Protein AF-A0A969E224-F1 (afdb_monomer)

Radius of gyration: 47.28 Å; Cα contacts (8 Å, |Δi|>4): 127; chains: 1; bounding box: 102×29×132 Å

Solvent-accessible surface area (backbone atoms only — not comparable to full-atom values): 10221 Å² total; per-residue (Å²): 114,67,69,51,48,54,51,23,43,50,24,44,74,71,65,38,53,72,66,18,46,57,39,50,56,55,51,55,66,57,50,82,79,53,89,56,58,66,65,52,22,55,47,25,44,47,49,16,53,46,25,46,77,69,68,40,42,71,63,13,43,52,29,23,48,56,18,30,55,46,26,56,75,72,64,39,63,72,56,30,42,51,28,33,52,52,39,19,53,42,26,47,75,73,68,37,52,71,60,15,48,51,33,51,54,53,36,54,50,53,52,50,55,50,51,56,50,52,52,49,53,51,49,53,53,50,51,54,51,49,54,52,50,53,51,51,50,50,52,49,52,52,50,51,50,51,51,50,51,53,51,52,50,52,53,50,51,52,53,51,52,52,50,54,53,50,53,51,51,54,50,52,52,51,53,51,53,49,54,54,53,50,51,53,53,52,53,56,50,53,54,53,48,56,66,69,77,107

pLDDT: mean 88.34, std 8.56, range [46.81, 98.0]

Mean predicted aligned error: 12.85 Å

Secondary structure (DSSP, 8-state):
-HHHHHHHHHHHHTT-HHHHHHHHHHHHHHHTT---HHHHHHHHHHHHHHHHHTT-HHHHHHHHHHHHHHHHHTT-HHHHHHHHHHHHHHHHHTT-HHHHHHHHHHHHHHHHHHHHHHHHHHHHHHHHHHHHHHHHHHHHHHHHHHHHHHHHHHHHHHHHHHHHHHHHHHHHHHHHHHHHHHHHHHHHHHHHHHHHH-

Nearest PDB structures (foldseek):
  4yvo-assembly1_A  TM=8.225E-01  e=1.923E-03  Arabidopsis thaliana
  4wnd-assembly1_A  TM=8.635E-01  e=2.476E-02  Homo sapiens
  6hc2-assembly4_S  TM=8.397E-01  e=2.221E-02  Homo sapiens
  6hc2-assembly1_C  TM=8.400E-01  e=2.345E-02  Homo sapiens
  3sf4-assembly3_C  TM=8.245E-01  e=3.826E-02  Homo sapiens

Sequence (198 aa):
MQLKQELAQVYVAQNKLPEAKILIDSLYRQQVGFSNTIIVASSCLVFGKYLMKKNSVSEAIHHYSMALDTFTRIKSIPDIICAQSLLSEAYVHIKRFDVAYQFLKDNDKLKSDLAEKNEMDLTYAMESRYQLREKNQTISTLNLDNQAKTASLKSSRRNIILLVIGLGLVSLLSIFAFNLAQTKRVQAQELREKKRAN

Foldseek 3Di:
DVVLLVVLLVCLVVVVLVSSVVSLVVLVVVVVPDPPLQSQLSSLQSVLSSCVSVVVLVSSLVSLVSSLVSCVVVVVLVSNLVSLQSNLVSCVSVVVNVSSVVSVVVSVVSVVVVVVVVVVVVVVVVVVVVVVVVVVVVVVVVVVVVVVVVVVVVVVVVVVVVVVVVVVVVVVVVVVVVVVVVVVVVVVVVVVVVVVVD

Structure (mmCIF, N/CA/C/O backbone):
data_AF-A0A969E224-F1
#
_entry.id   AF-A0A969E224-F1
#
loop_
_atom_site.group_PDB
_atom_site.id
_atom_site.type_symbol
_atom_site.label_atom_id
_atom_site.label_alt_id
_atom_site.label_comp_id
_atom_site.label_asym_id
_atom_site.label_entity_id
_atom_site.label_seq_id
_atom_site.pdbx_PDB_ins_code
_atom_site.Cartn_x
_atom_site.Cartn_y
_atom_site.Cartn_z
_atom_site.occupancy
_atom_site.B_iso_or_equiv
_atom_site.auth_seq_id
_atom_site.auth_comp_id
_atom_site.auth_asym_id
_atom_site.auth_atom_id
_atom_site.pdbx_PDB_model_num
ATOM 1 N N . MET A 1 1 ? 8.188 6.911 18.449 1.00 68.81 1 MET A N 1
ATOM 2 C CA . MET A 1 1 ? 6.725 6.945 18.684 1.00 68.81 1 MET A CA 1
ATOM 3 C C . MET A 1 1 ? 6.080 5.638 18.228 1.00 68.81 1 MET A C 1
ATOM 5 O O . MET A 1 1 ? 5.437 4.998 19.044 1.00 68.81 1 MET A O 1
ATOM 9 N N . GLN A 1 2 ? 6.373 5.177 17.008 1.00 74.94 2 GLN A N 1
ATOM 10 C CA . GLN A 1 2 ? 5.892 3.905 16.445 1.00 74.94 2 GLN A CA 1
ATOM 11 C C . GLN A 1 2 ? 6.205 2.657 17.298 1.00 74.94 2 GLN A C 1
ATOM 13 O O . GLN A 1 2 ? 5.288 1.935 17.664 1.00 74.94 2 GLN A O 1
ATOM 18 N N . LEU A 1 3 ? 7.451 2.477 17.761 1.00 82.62 3 LEU A N 1
ATOM 19 C CA . LEU A 1 3 ? 7.818 1.349 18.641 1.00 82.62 3 LEU A CA 1
ATOM 20 C C . LEU A 1 3 ? 6.964 1.266 19.923 1.00 82.62 3 LEU A C 1
ATOM 22 O O . LEU A 1 3 ? 6.613 0.184 20.381 1.00 82.62 3 LEU A O 1
ATOM 26 N N . LYS A 1 4 ? 6.599 2.418 20.506 1.00 84.25 4 LYS A N 1
ATOM 27 C CA . LYS A 1 4 ? 5.741 2.461 21.700 1.00 84.25 4 LYS A CA 1
ATOM 28 C C . LYS A 1 4 ? 4.306 2.035 21.381 1.00 84.25 4 LYS A C 1
ATOM 30 O O . LYS A 1 4 ? 3.673 1.427 22.235 1.00 84.25 4 LYS A O 1
ATOM 35 N N . GLN A 1 5 ? 3.803 2.344 20.184 1.00 85.75 5 GLN A N 1
ATOM 36 C CA . GLN A 1 5 ? 2.476 1.910 19.732 1.00 85.75 5 GLN A CA 1
ATOM 37 C C . GLN A 1 5 ? 2.437 0.403 19.522 1.00 85.75 5 GLN A C 1
ATOM 39 O O . GLN A 1 5 ? 1.533 -0.252 20.028 1.00 85.75 5 GLN A O 1
ATOM 44 N N . GLU A 1 6 ? 3.440 -0.139 18.833 1.00 87.06 6 GLU A N 1
ATOM 45 C CA . GLU A 1 6 ? 3.557 -1.579 18.601 1.00 87.06 6 GLU A CA 1
ATOM 46 C C . GLU A 1 6 ? 3.652 -2.332 19.929 1.00 87.06 6 GLU A C 1
ATOM 48 O O . GLU A 1 6 ? 2.894 -3.271 20.167 1.00 87.06 6 GLU A O 1
ATOM 53 N N . LEU A 1 7 ? 4.493 -1.859 20.853 1.00 90.94 7 LEU A N 1
ATOM 54 C CA . LEU A 1 7 ? 4.618 -2.467 22.175 1.00 90.94 7 LEU A CA 1
ATOM 55 C C . LEU A 1 7 ? 3.321 -2.356 22.995 1.00 90.94 7 LEU A C 1
ATOM 57 O O . LEU A 1 7 ? 2.905 -3.330 23.621 1.00 90.94 7 LEU A O 1
ATOM 61 N N . ALA A 1 8 ? 2.645 -1.204 22.959 1.00 90.31 8 ALA A N 1
ATOM 62 C CA . ALA A 1 8 ? 1.347 -1.034 23.610 1.00 90.31 8 ALA A CA 1
ATOM 63 C C . ALA A 1 8 ? 0.296 -1.986 23.023 1.00 90.31 8 ALA A C 1
ATOM 65 O O . ALA A 1 8 ? -0.443 -2.620 23.773 1.00 90.31 8 ALA A O 1
ATOM 66 N N . GLN A 1 9 ? 0.260 -2.144 21.699 1.00 89.31 9 GLN A N 1
ATOM 67 C CA . GLN A 1 9 ? -0.640 -3.073 21.023 1.00 89.31 9 GLN A CA 1
ATOM 68 C C . GLN A 1 9 ? -0.368 -4.524 21.432 1.00 89.31 9 GLN A C 1
ATOM 70 O O . GLN A 1 9 ? -1.317 -5.266 21.695 1.00 89.31 9 GLN A O 1
ATOM 75 N N . VAL A 1 10 ? 0.903 -4.917 21.549 1.00 92.56 10 VAL A N 1
ATOM 76 C CA . VAL A 1 10 ? 1.296 -6.240 22.052 1.00 92.56 10 VAL A CA 1
ATOM 77 C C . VAL A 1 10 ? 0.830 -6.435 23.496 1.00 92.56 10 VAL A C 1
ATOM 79 O O . VAL A 1 10 ? 0.244 -7.471 23.807 1.00 92.56 10 VAL A O 1
ATOM 82 N N . TYR A 1 11 ? 1.009 -5.447 24.375 1.00 92.44 11 TYR A N 1
ATOM 83 C CA . TYR A 1 11 ? 0.536 -5.543 25.760 1.00 92.44 11 TYR A CA 1
ATOM 84 C C . TYR A 1 11 ? -0.989 -5.611 25.874 1.00 92.44 11 TYR A C 1
ATOM 86 O O . TYR A 1 11 ? -1.495 -6.418 26.654 1.00 92.44 11 TYR A O 1
ATOM 94 N N . VAL A 1 12 ? -1.732 -4.859 25.056 1.00 91.56 12 VAL A N 1
ATOM 95 C CA . VAL A 1 12 ? -3.199 -4.981 24.976 1.00 91.56 12 VAL A CA 1
ATOM 96 C C . VAL A 1 12 ? -3.606 -6.382 24.515 1.00 91.56 12 VAL A C 1
ATOM 98 O O . VAL A 1 12 ? -4.500 -6.985 25.109 1.00 91.56 12 VAL A O 1
ATOM 101 N N . ALA A 1 13 ? -2.935 -6.930 23.498 1.00 89.69 13 ALA A N 1
ATOM 102 C CA . ALA A 1 13 ? -3.205 -8.280 23.006 1.00 89.69 13 ALA A CA 1
ATOM 103 C C . ALA A 1 13 ? -2.903 -9.359 24.063 1.00 89.69 13 ALA A C 1
ATOM 105 O O . ALA A 1 13 ? -3.651 -10.326 24.180 1.00 89.69 13 ALA A O 1
ATOM 106 N N . GLN A 1 14 ? -1.860 -9.162 24.875 1.00 93.50 14 GLN A N 1
ATOM 107 C CA . GLN A 1 14 ? -1.478 -10.040 25.990 1.00 93.50 14 GLN A CA 1
ATOM 108 C C . GLN A 1 14 ? -2.294 -9.812 27.274 1.00 93.50 14 GLN A C 1
ATOM 110 O O . GLN A 1 14 ? -2.002 -10.432 28.294 1.00 93.50 14 GLN A O 1
ATOM 115 N N . ASN A 1 15 ? -3.284 -8.914 27.258 1.00 89.88 15 ASN A N 1
ATOM 116 C CA . ASN A 1 15 ? -4.060 -8.512 28.435 1.00 89.88 15 ASN A CA 1
ATOM 117 C C . ASN A 1 15 ? -3.217 -7.914 29.589 1.00 89.88 15 ASN A C 1
ATOM 119 O O . ASN A 1 15 ? -3.670 -7.833 30.731 1.00 89.88 15 ASN A O 1
ATOM 123 N N . LYS A 1 16 ? -2.004 -7.435 29.288 1.00 93.00 16 LYS A N 1
ATOM 124 C CA . LYS A 1 16 ? -1.120 -6.689 30.198 1.00 93.00 16 LYS A CA 1
ATOM 125 C C . LYS A 1 16 ? -1.545 -5.221 30.246 1.00 93.00 16 LYS A C 1
ATOM 127 O O . LYS A 1 16 ? -0.888 -4.322 29.721 1.00 93.00 16 LYS A O 1
ATOM 132 N N . LEU A 1 17 ? -2.749 -4.996 30.775 1.00 89.75 17 LEU A N 1
ATOM 133 C CA . LEU A 1 17 ? -3.420 -3.695 30.731 1.00 89.75 17 LEU A CA 1
ATOM 134 C C . LEU A 1 17 ? -2.687 -2.583 31.510 1.00 89.75 17 LEU A C 1
ATOM 136 O O . LEU A 1 17 ? -2.685 -1.456 31.011 1.00 89.75 17 LEU A O 1
ATOM 140 N N . PRO A 1 18 ? -2.064 -2.828 32.681 1.00 91.38 18 PRO A N 1
ATOM 141 C CA . PRO A 1 18 ? -1.281 -1.802 33.377 1.00 91.38 18 PRO A CA 1
ATOM 142 C C . PRO A 1 18 ? -0.086 -1.299 32.554 1.00 91.38 18 PRO A C 1
ATOM 144 O O . PRO A 1 18 ? 0.113 -0.092 32.418 1.00 91.38 18 PRO A O 1
ATOM 147 N N . GLU A 1 19 ? 0.670 -2.209 31.944 1.00 91.00 19 GLU A N 1
ATOM 148 C CA . GLU A 1 19 ? 1.843 -1.900 31.127 1.00 91.00 19 GLU A CA 1
ATOM 149 C C . GLU A 1 19 ? 1.440 -1.210 29.822 1.00 91.00 19 GLU A 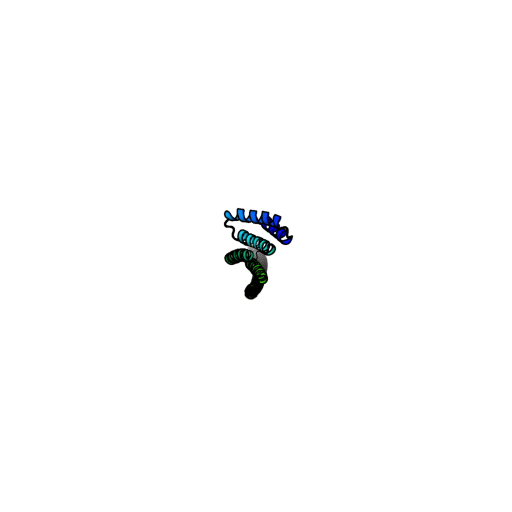C 1
ATOM 151 O O . GLU A 1 19 ? 2.064 -0.226 29.415 1.00 91.00 19 GLU A O 1
ATOM 156 N N . ALA A 1 20 ? 0.347 -1.670 29.200 1.00 89.38 20 ALA A N 1
ATOM 157 C CA . ALA A 1 20 ? -0.255 -0.993 28.057 1.00 89.38 20 ALA A CA 1
ATOM 158 C C . ALA A 1 20 ? -0.649 0.449 28.406 1.00 89.38 20 ALA A C 1
ATOM 160 O O . ALA A 1 20 ? -0.338 1.367 27.647 1.00 89.38 20 ALA A O 1
ATOM 161 N N . LYS A 1 21 ? -1.282 0.665 29.568 1.00 89.56 21 LYS A N 1
ATOM 162 C CA . LYS A 1 21 ? -1.728 1.991 30.013 1.00 89.56 21 LYS A CA 1
ATOM 163 C C . LYS A 1 21 ? -0.565 2.975 30.138 1.00 89.56 21 LYS A C 1
ATOM 165 O O . LYS A 1 21 ? -0.685 4.095 29.656 1.00 89.56 21 LYS A O 1
ATOM 170 N N . ILE A 1 22 ? 0.568 2.559 30.707 1.00 90.38 22 ILE A N 1
ATOM 171 C CA . ILE A 1 22 ? 1.759 3.420 30.837 1.00 90.38 22 ILE A CA 1
ATOM 172 C C . ILE A 1 22 ? 2.231 3.909 29.460 1.00 90.38 22 ILE A C 1
ATOM 174 O O . ILE A 1 22 ? 2.519 5.095 29.270 1.00 90.38 22 ILE A O 1
ATOM 178 N N . LEU A 1 23 ? 2.292 3.003 28.480 1.00 89.31 23 LEU A N 1
ATOM 179 C CA . LEU A 1 23 ? 2.722 3.341 27.124 1.00 89.31 23 LEU A CA 1
ATOM 180 C C . LEU A 1 23 ? 1.710 4.238 26.407 1.00 89.31 23 LEU A C 1
ATOM 182 O O . LEU A 1 23 ? 2.110 5.196 25.747 1.00 89.31 23 LEU A O 1
ATOM 186 N N . ILE A 1 24 ? 0.418 3.965 26.570 1.00 87.12 24 ILE A N 1
ATOM 187 C CA . ILE A 1 24 ? -0.674 4.766 26.007 1.00 87.12 24 ILE A CA 1
ATOM 188 C C . ILE A 1 24 ? -0.678 6.185 26.597 1.00 87.12 24 ILE A C 1
ATOM 190 O O . ILE A 1 24 ? -0.716 7.155 25.840 1.00 87.12 24 ILE A O 1
ATOM 194 N N . ASP A 1 25 ? -0.551 6.332 27.917 1.00 86.38 25 ASP A N 1
ATOM 195 C CA . ASP A 1 25 ? -0.495 7.640 28.582 1.00 86.38 25 ASP A CA 1
ATOM 196 C C . ASP A 1 25 ? 0.750 8.430 28.123 1.00 86.38 25 ASP A C 1
ATOM 198 O O . ASP A 1 25 ? 0.690 9.646 27.911 1.00 86.38 25 ASP A O 1
ATOM 202 N N . SER A 1 26 ? 1.882 7.745 27.902 1.00 86.19 26 SER A N 1
ATOM 203 C CA . SER A 1 26 ? 3.071 8.348 27.282 1.00 86.19 26 SER A CA 1
ATOM 204 C C . SER A 1 26 ? 2.812 8.809 25.847 1.00 86.19 26 SER A C 1
ATOM 206 O O . SER A 1 26 ? 3.357 9.843 25.457 1.00 86.19 26 SER A O 1
ATOM 208 N N . LEU A 1 27 ? 2.063 8.042 25.049 1.00 83.56 27 LEU A N 1
ATOM 209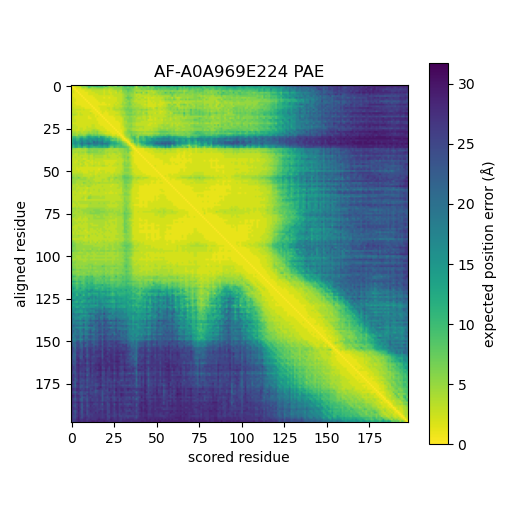 C CA . LEU A 1 27 ? 1.735 8.402 23.670 1.00 83.56 27 LEU A CA 1
ATOM 210 C C . LEU A 1 27 ? 0.857 9.655 23.639 1.00 83.56 27 LEU A C 1
ATOM 212 O O . LEU A 1 27 ? 1.145 10.562 22.863 1.00 83.56 27 LEU A O 1
ATOM 216 N N . TYR A 1 28 ? -0.135 9.751 24.528 1.00 76.81 28 TYR A N 1
ATOM 217 C CA . TYR A 1 28 ? -1.055 10.889 24.600 1.00 76.81 28 TYR A CA 1
ATOM 218 C C . TYR A 1 28 ? -0.346 12.199 24.970 1.00 76.81 28 TYR A C 1
ATOM 220 O O . TYR A 1 28 ? -0.524 13.217 24.306 1.00 76.81 28 TYR A O 1
ATOM 228 N N . ARG A 1 29 ? 0.550 12.178 25.970 1.00 77.50 29 ARG A N 1
ATOM 229 C CA . ARG A 1 29 ? 1.338 13.370 26.357 1.00 77.50 29 ARG A CA 1
ATOM 230 C C . ARG A 1 29 ? 2.216 13.889 25.220 1.00 77.50 29 ARG A C 1
ATOM 232 O O . ARG A 1 29 ? 2.430 15.089 25.110 1.00 77.50 29 ARG A O 1
ATOM 239 N N . GLN A 1 30 ? 2.714 12.990 24.375 1.00 73.50 30 GLN A N 1
ATOM 240 C CA . GLN A 1 30 ? 3.561 13.347 23.241 1.00 73.50 30 GLN A CA 1
ATOM 241 C C . GLN A 1 30 ? 2.751 13.888 22.045 1.00 73.50 30 GLN A C 1
ATOM 243 O O . GLN A 1 30 ? 3.296 14.634 21.236 1.00 73.50 30 GLN A O 1
ATOM 248 N N . GLN A 1 31 ? 1.456 13.561 21.939 1.00 69.38 31 GLN A N 1
ATOM 249 C CA . GLN A 1 31 ? 0.572 14.070 20.879 1.00 69.38 31 GLN A CA 1
ATOM 250 C C . GLN A 1 31 ? 0.249 15.562 21.021 1.00 69.38 31 GLN A C 1
ATOM 252 O O . GLN A 1 31 ? 0.034 16.221 20.009 1.00 69.38 31 GLN A O 1
ATOM 257 N N . VAL A 1 32 ? 0.285 16.114 22.239 1.00 58.16 32 VAL A N 1
ATOM 258 C CA . VAL A 1 32 ? -0.037 17.530 22.528 1.00 58.16 32 VAL A CA 1
ATOM 259 C C . VAL A 1 32 ? 0.935 18.522 21.848 1.00 58.16 32 VAL A C 1
ATOM 261 O O . VAL A 1 32 ? 0.675 19.719 21.830 1.00 58.16 32 VAL A O 1
ATOM 264 N N . GLY A 1 33 ? 2.023 18.047 21.226 1.00 54.56 33 GLY A N 1
ATOM 265 C CA . GLY A 1 33 ? 3.017 18.888 20.544 1.00 54.56 33 GLY A CA 1
ATOM 266 C C . GLY A 1 33 ? 3.280 18.589 19.063 1.00 54.56 33 GLY A C 1
ATOM 267 O O . GLY A 1 33 ? 4.168 19.220 18.496 1.00 54.56 33 GLY A O 1
ATOM 268 N N . PHE A 1 34 ? 2.577 17.645 18.421 1.00 56.44 34 PHE A N 1
ATOM 269 C CA . PHE A 1 34 ? 2.896 17.219 17.046 1.00 56.44 34 PHE A CA 1
ATOM 270 C C . PHE A 1 34 ? 1.675 17.188 16.119 1.00 56.44 34 PHE A C 1
ATOM 272 O O . PHE A 1 34 ? 0.661 16.572 16.424 1.00 56.44 34 PHE A O 1
ATOM 279 N N . SER A 1 35 ? 1.824 17.761 14.918 1.00 58.81 35 SER A N 1
ATOM 280 C CA . SER A 1 35 ? 0.831 17.745 13.830 1.00 58.81 35 SER A CA 1
ATOM 281 C C . SER A 1 35 ? 0.771 16.423 13.045 1.00 58.81 35 SER A C 1
ATOM 283 O O . SER A 1 35 ? 0.122 16.358 12.001 1.00 58.81 35 SER A O 1
ATOM 285 N N . ASN A 1 36 ? 1.462 15.367 13.495 1.00 68.19 36 ASN A N 1
ATOM 286 C CA . ASN A 1 36 ? 1.542 14.111 12.749 1.00 68.19 36 ASN A CA 1
ATOM 287 C C . ASN A 1 36 ? 0.247 13.296 12.904 1.00 68.19 36 ASN A C 1
ATOM 289 O O . ASN A 1 36 ? 0.098 12.478 13.815 1.00 68.19 36 ASN A O 1
ATOM 293 N N . THR A 1 37 ? -0.681 13.539 11.984 1.00 78.38 37 THR A N 1
ATOM 294 C CA . THR A 1 37 ? -2.041 12.992 11.953 1.00 78.38 37 THR A CA 1
ATOM 295 C C . THR A 1 37 ? -2.082 11.461 11.926 1.00 78.38 37 THR A C 1
ATOM 297 O O . THR A 1 37 ? -2.913 10.871 12.612 1.00 78.38 37 THR A O 1
ATOM 300 N N . ILE A 1 38 ? -1.153 10.798 11.228 1.00 84.38 38 ILE A N 1
ATOM 301 C CA . ILE A 1 38 ? -1.129 9.327 11.110 1.00 84.38 38 ILE A CA 1
ATOM 302 C C . ILE A 1 38 ? -0.807 8.675 12.451 1.00 84.38 38 ILE A C 1
ATOM 304 O O . ILE A 1 38 ? -1.532 7.797 12.915 1.00 84.38 38 ILE A O 1
ATOM 308 N N . ILE A 1 39 ? 0.266 9.124 13.107 1.00 82.69 39 ILE A N 1
ATOM 309 C CA . ILE A 1 39 ? 0.671 8.552 14.395 1.00 82.69 39 ILE A CA 1
ATOM 310 C C . ILE A 1 39 ? -0.421 8.806 15.438 1.00 82.69 39 ILE A C 1
ATOM 312 O O . ILE A 1 39 ? -0.686 7.942 16.275 1.00 82.69 39 ILE A O 1
ATOM 316 N N . VAL A 1 40 ? -1.092 9.960 15.373 1.00 83.44 40 VAL A N 1
ATOM 317 C CA . VAL A 1 40 ? -2.228 10.255 16.249 1.00 83.44 40 VAL A CA 1
ATOM 318 C C . VAL A 1 40 ? -3.361 9.250 16.047 1.00 83.44 40 VAL A C 1
ATOM 320 O O . VAL A 1 40 ? -3.785 8.616 17.015 1.00 83.44 40 VAL A O 1
ATOM 323 N N . ALA A 1 41 ? -3.783 9.040 14.801 1.00 89.94 41 ALA A N 1
ATOM 324 C CA . ALA A 1 41 ? -4.851 8.109 14.453 1.00 89.94 41 ALA A CA 1
ATOM 325 C C . ALA A 1 41 ? -4.535 6.661 14.866 1.00 89.94 41 ALA A C 1
ATOM 327 O O . ALA A 1 41 ? -5.363 5.996 15.492 1.00 89.94 41 ALA A O 1
ATOM 328 N N . SER A 1 42 ? -3.311 6.188 14.618 1.00 89.81 42 SER A N 1
ATOM 329 C CA . SER A 1 42 ? -2.887 4.840 15.019 1.00 89.81 42 SER A CA 1
ATOM 330 C C . SER A 1 42 ? -2.877 4.661 16.539 1.00 89.81 42 SER A C 1
ATOM 332 O O . SER A 1 42 ? -3.302 3.621 17.044 1.00 89.81 42 SER A O 1
ATOM 334 N N . SER A 1 43 ? -2.469 5.683 17.300 1.00 88.69 43 SER A N 1
ATOM 335 C CA . SER A 1 43 ? -2.578 5.653 18.765 1.00 88.69 43 SER A CA 1
ATOM 336 C C . SER A 1 43 ? -4.033 5.581 19.227 1.00 88.69 43 SER A C 1
ATOM 338 O O . SER A 1 43 ? -4.322 4.859 20.180 1.00 88.69 43 SER A O 1
ATOM 340 N N . CYS A 1 44 ? -4.956 6.280 18.557 1.00 91.50 44 CYS A N 1
ATOM 341 C CA . CYS A 1 44 ? -6.384 6.188 18.859 1.00 91.50 44 CYS A CA 1
ATOM 342 C C . CYS A 1 44 ? -6.920 4.763 18.640 1.00 91.50 44 CYS A C 1
ATOM 344 O O . CYS A 1 44 ? -7.695 4.284 19.466 1.00 91.50 44 CYS A O 1
ATOM 346 N N . LEU A 1 45 ? -6.454 4.037 17.614 1.00 94.62 45 LEU A N 1
ATOM 347 C CA . LEU A 1 45 ? -6.806 2.620 17.441 1.00 94.62 45 LEU A CA 1
ATOM 348 C C . LEU A 1 45 ? -6.305 1.746 18.599 1.00 94.62 45 LEU A C 1
ATOM 350 O O . LEU A 1 45 ? -7.051 0.912 19.114 1.00 94.62 45 LEU A O 1
ATOM 354 N N . VAL A 1 46 ? -5.051 1.919 19.027 1.00 92.88 46 VAL A N 1
ATOM 355 C CA . VAL A 1 46 ? -4.498 1.156 20.162 1.00 92.88 46 VAL A CA 1
ATOM 356 C C . VAL A 1 46 ? -5.268 1.469 21.444 1.00 92.88 46 VAL A C 1
ATOM 358 O O . VAL A 1 46 ? -5.603 0.555 22.202 1.00 92.88 46 VAL A O 1
ATOM 361 N N . PHE A 1 47 ? -5.610 2.739 21.662 1.00 92.69 47 PHE A N 1
ATOM 362 C CA . PHE A 1 47 ? -6.352 3.147 22.846 1.00 92.69 47 PHE A CA 1
ATOM 363 C C . PHE A 1 47 ? -7.788 2.625 22.842 1.00 92.69 47 PHE A C 1
ATOM 365 O O . PHE A 1 47 ? -8.235 2.077 23.847 1.00 92.69 47 PHE A O 1
ATOM 372 N N . GLY A 1 48 ? -8.474 2.678 21.699 1.00 95.00 48 GLY A N 1
ATOM 373 C CA . GLY A 1 48 ? -9.789 2.063 21.551 1.00 95.00 48 GLY A CA 1
ATOM 374 C C . GLY A 1 48 ? -9.755 0.562 21.856 1.00 95.00 48 GLY A C 1
ATOM 375 O O . GLY A 1 48 ? -10.594 0.074 22.604 1.00 95.00 48 GLY A O 1
ATOM 376 N N . LYS A 1 49 ? -8.727 -0.173 21.396 1.00 95.19 49 LYS A N 1
ATOM 377 C CA . LYS A 1 49 ? -8.564 -1.609 21.720 1.00 95.19 49 LYS A CA 1
ATOM 378 C C . LYS A 1 49 ? -8.350 -1.845 23.216 1.00 95.19 49 LYS A C 1
ATOM 380 O O . LYS A 1 49 ? -8.912 -2.784 23.778 1.00 95.19 49 LYS A O 1
ATOM 385 N N . TYR A 1 50 ? -7.561 -0.996 23.870 1.00 94.69 50 TYR A N 1
ATOM 386 C CA . TYR A 1 50 ? -7.401 -1.028 25.324 1.00 94.69 50 TYR A CA 1
ATOM 387 C C . TYR A 1 50 ? -8.739 -0.787 26.048 1.00 94.69 50 TYR A C 1
ATOM 389 O O . TYR A 1 50 ? -9.072 -1.517 26.983 1.00 94.69 50 TYR A O 1
ATOM 397 N N . LEU A 1 51 ? -9.534 0.184 25.590 1.00 94.81 51 LEU A N 1
ATOM 398 C CA . LEU A 1 51 ? -10.843 0.513 26.160 1.00 94.81 51 LEU A CA 1
ATOM 399 C C . LEU A 1 51 ? -11.871 -0.606 25.947 1.00 94.81 51 LEU A C 1
ATOM 401 O O . LEU A 1 51 ? -12.599 -0.938 26.882 1.00 94.81 51 LEU A O 1
ATOM 405 N N . MET A 1 52 ? -11.857 -1.267 24.785 1.00 95.94 52 MET A N 1
ATOM 406 C CA . MET A 1 52 ? -12.642 -2.483 24.531 1.00 95.94 52 MET A CA 1
ATOM 407 C C . MET A 1 52 ? -12.338 -3.569 25.569 1.00 95.94 52 MET A C 1
ATOM 409 O O . MET A 1 52 ? -13.255 -4.131 26.165 1.00 95.94 52 MET A O 1
ATOM 413 N N . LYS A 1 53 ? -11.053 -3.821 25.867 1.00 93.56 53 LYS A N 1
ATOM 414 C CA . LYS A 1 53 ? -10.644 -4.791 26.903 1.00 93.56 53 LYS A CA 1
ATOM 415 C C . LYS A 1 53 ? -11.056 -4.377 28.318 1.00 93.56 53 LYS A C 1
ATOM 417 O O . LYS A 1 53 ? -11.281 -5.239 29.161 1.00 93.56 53 LYS A O 1
ATOM 422 N N . LYS A 1 54 ? -11.171 -3.074 28.579 1.00 92.94 54 LYS A N 1
ATOM 423 C CA . LYS A 1 54 ? -11.673 -2.505 29.840 1.00 92.94 54 LYS A CA 1
ATOM 424 C C . LYS A 1 54 ? -13.203 -2.470 29.931 1.00 92.94 54 LYS A C 1
ATOM 426 O O . LYS A 1 54 ? -13.717 -2.046 30.960 1.00 92.94 54 LYS A O 1
ATOM 431 N N . ASN A 1 55 ? -13.911 -2.925 28.894 1.00 92.69 55 ASN A N 1
ATOM 432 C CA . ASN A 1 55 ? -15.366 -2.842 28.758 1.00 92.69 55 ASN A CA 1
ATOM 433 C C . ASN A 1 55 ? -15.915 -1.398 28.663 1.00 92.69 55 ASN A C 1
ATOM 435 O O . ASN A 1 55 ? -17.120 -1.179 28.773 1.00 92.69 55 ASN A O 1
ATOM 439 N N . SER A 1 56 ? -15.050 -0.414 28.394 1.00 95.25 56 SER A N 1
ATOM 440 C CA . SER A 1 56 ? -15.415 0.982 28.102 1.00 95.25 56 SER A CA 1
ATOM 441 C C . SER A 1 56 ? -15.729 1.146 26.610 1.00 95.25 56 SER A C 1
ATOM 443 O O . SER A 1 56 ? -15.025 1.840 25.874 1.00 95.25 56 SER A O 1
ATOM 445 N N . VAL A 1 57 ? -16.770 0.460 26.130 1.00 95.81 57 VAL A N 1
ATOM 446 C CA . VAL A 1 57 ? -17.052 0.345 24.685 1.00 95.81 57 VAL A CA 1
ATOM 447 C C . VAL A 1 57 ? -17.420 1.691 24.044 1.00 95.81 57 VAL A C 1
ATOM 449 O O . VAL A 1 57 ? -17.005 1.971 22.923 1.00 95.81 57 VAL A O 1
ATOM 452 N N . SER A 1 58 ? -18.143 2.564 24.749 1.00 95.50 58 SER A N 1
ATOM 453 C CA . SER A 1 58 ? -18.506 3.900 24.247 1.00 95.50 58 SER A CA 1
ATOM 454 C C . SER A 1 58 ? -17.282 4.787 23.994 1.00 95.50 58 SER A C 1
ATOM 456 O O . SER A 1 58 ? -17.184 5.433 22.951 1.00 95.50 58 SER A O 1
ATOM 458 N N . GLU A 1 59 ? -16.318 4.779 24.915 1.00 94.56 59 GLU A N 1
ATOM 459 C CA . GLU A 1 59 ? -15.050 5.497 24.759 1.00 94.56 59 GLU A CA 1
ATOM 460 C C . GLU A 1 59 ? -14.214 4.888 23.624 1.00 94.56 59 GLU A C 1
ATOM 462 O O . GLU A 1 59 ? -13.607 5.615 22.837 1.00 94.56 59 GLU A O 1
ATOM 467 N N . ALA A 1 60 ? -14.229 3.558 23.474 1.00 96.69 60 ALA A N 1
ATOM 468 C CA . ALA A 1 60 ? -13.553 2.897 22.362 1.00 96.69 60 ALA A CA 1
ATOM 469 C C . ALA A 1 60 ? -14.098 3.356 21.001 1.00 96.69 60 ALA A C 1
ATOM 471 O O . ALA A 1 60 ? -13.313 3.714 20.121 1.00 96.69 60 ALA A O 1
ATOM 472 N N . ILE A 1 61 ? -15.428 3.424 20.852 1.00 97.88 61 ILE A N 1
ATOM 473 C CA . ILE A 1 61 ? -16.093 3.933 19.641 1.00 97.88 61 ILE A CA 1
ATOM 474 C C . ILE A 1 61 ? -15.639 5.361 19.333 1.00 97.88 61 ILE A C 1
ATOM 476 O O . ILE A 1 61 ? -15.334 5.667 18.178 1.00 97.88 61 ILE A O 1
ATOM 480 N N . HIS A 1 62 ? -15.553 6.228 20.346 1.00 96.06 62 HIS A N 1
ATOM 481 C CA . HIS A 1 62 ? -15.083 7.601 20.165 1.00 96.06 62 HIS A CA 1
ATOM 482 C C . HIS A 1 62 ? -13.668 7.634 19.570 1.00 96.06 62 HIS A C 1
ATOM 484 O O . HIS A 1 62 ? -13.443 8.265 18.535 1.00 96.06 62 HIS A O 1
ATOM 490 N N . HIS A 1 63 ? -12.729 6.890 20.158 1.00 94.56 63 HIS A N 1
ATOM 491 C CA . HIS A 1 63 ? -11.351 6.857 19.669 1.00 94.56 63 HIS A CA 1
ATOM 492 C C . HIS A 1 63 ? -11.213 6.204 18.290 1.00 94.56 63 HIS A C 1
ATOM 494 O O . HIS A 1 63 ? -10.459 6.707 17.454 1.00 94.56 63 HIS A O 1
ATOM 500 N N . TYR A 1 64 ? -11.962 5.139 18.002 1.00 97.56 64 TYR A N 1
ATOM 501 C CA . TYR A 1 64 ? -11.981 4.562 16.659 1.00 97.56 64 TYR A CA 1
ATOM 502 C C . TYR A 1 64 ? -12.555 5.530 15.620 1.00 97.56 64 TYR A C 1
ATOM 504 O O . TYR A 1 64 ? -12.030 5.608 14.512 1.00 97.56 64 TYR A O 1
ATOM 512 N N . SER A 1 65 ? -13.567 6.321 15.982 1.00 96.62 65 SER A N 1
ATOM 513 C CA . SER A 1 65 ? -14.152 7.333 15.094 1.00 96.62 65 SER A CA 1
ATOM 514 C C . SER A 1 65 ? -13.163 8.458 14.779 1.00 96.62 65 SER A C 1
ATOM 516 O O . SER A 1 65 ? -13.040 8.861 13.625 1.00 96.62 65 SER A O 1
ATOM 518 N N . MET A 1 66 ? -12.396 8.921 15.773 1.00 93.44 66 MET A N 1
ATOM 519 C CA . MET A 1 66 ? -11.321 9.900 15.549 1.00 93.44 66 MET A CA 1
ATOM 520 C C . MET A 1 66 ? -10.240 9.367 14.599 1.00 93.44 66 MET A C 1
ATOM 522 O O . MET A 1 66 ? -9.747 10.093 13.729 1.00 93.44 66 MET A O 1
ATOM 526 N N . ALA A 1 67 ? -9.870 8.094 14.765 1.00 94.56 67 ALA A N 1
ATOM 527 C CA . ALA A 1 67 ? -8.917 7.439 13.881 1.00 94.56 67 ALA A CA 1
ATOM 528 C C . ALA A 1 67 ? -9.469 7.352 12.451 1.00 94.56 67 ALA A C 1
ATOM 530 O O . ALA A 1 67 ? -8.790 7.765 11.514 1.00 94.56 67 ALA A O 1
ATOM 531 N N . LEU A 1 68 ? -10.718 6.899 12.295 1.00 96.19 68 LEU A N 1
ATOM 532 C CA . LEU A 1 68 ? -11.397 6.790 11.004 1.00 96.19 68 LEU A CA 1
ATOM 533 C C . LEU A 1 68 ? -11.461 8.133 10.267 1.00 96.19 68 LEU A C 1
ATOM 535 O O . LEU A 1 68 ? -11.122 8.190 9.087 1.00 96.19 68 LEU A O 1
ATOM 539 N N . ASP A 1 69 ? -11.853 9.212 10.946 1.00 94.38 69 ASP A N 1
ATOM 540 C CA . ASP A 1 69 ? -11.900 10.552 10.351 1.00 94.38 69 ASP A CA 1
ATOM 541 C C . ASP A 1 69 ? -10.521 10.981 9.824 1.00 94.38 69 ASP A C 1
ATOM 543 O O . ASP A 1 69 ? -10.375 11.471 8.702 1.00 94.38 69 ASP A O 1
ATOM 547 N N . THR A 1 70 ? -9.475 10.718 10.605 1.00 92.31 70 THR A N 1
ATOM 548 C CA . THR A 1 70 ? -8.107 11.038 10.199 1.00 92.31 70 THR A CA 1
ATOM 549 C C . THR A 1 70 ? -7.657 10.197 9.004 1.00 92.31 70 THR A C 1
ATOM 551 O O . THR A 1 70 ? -7.138 10.752 8.034 1.00 92.31 70 THR A O 1
ATOM 554 N N . PHE A 1 71 ? -7.899 8.882 9.028 1.00 94.44 71 PHE A N 1
ATOM 555 C CA . PHE A 1 71 ? -7.564 7.976 7.925 1.00 94.44 71 PHE A CA 1
ATOM 556 C C . PHE A 1 71 ? -8.337 8.298 6.643 1.00 94.44 71 PHE A C 1
ATOM 558 O O . PHE A 1 71 ? -7.780 8.209 5.548 1.00 94.44 71 PHE A O 1
ATOM 565 N N . THR A 1 72 ? -9.579 8.763 6.781 1.00 93.62 72 THR A N 1
ATOM 566 C CA . THR A 1 72 ? -10.407 9.248 5.671 1.00 93.62 72 THR A CA 1
ATOM 567 C C . THR A 1 72 ? -9.813 10.512 5.055 1.00 93.62 72 THR A C 1
ATOM 569 O O . THR A 1 72 ? -9.656 10.584 3.836 1.00 93.62 72 THR A O 1
ATOM 572 N N . ARG A 1 73 ? -9.396 11.486 5.878 1.00 91.25 73 ARG A N 1
ATOM 573 C CA . ARG A 1 73 ? -8.766 12.732 5.402 1.00 91.25 73 ARG A CA 1
ATOM 574 C C . ARG A 1 73 ? -7.467 12.488 4.636 1.00 91.25 73 ARG A C 1
ATOM 576 O O . ARG A 1 73 ? -7.237 13.134 3.616 1.00 91.25 73 ARG A O 1
ATOM 583 N N . ILE A 1 74 ? -6.643 11.546 5.092 1.00 92.25 74 ILE A N 1
ATOM 584 C CA . ILE A 1 74 ? -5.395 11.177 4.400 1.00 92.25 74 ILE A CA 1
ATOM 585 C C . ILE A 1 74 ? -5.601 10.134 3.289 1.00 92.25 74 ILE A C 1
ATOM 587 O O . ILE A 1 74 ? -4.638 9.772 2.617 1.00 92.25 74 ILE A O 1
ATOM 591 N N . LYS A 1 75 ? -6.835 9.649 3.094 1.00 92.69 75 LYS A N 1
ATOM 592 C CA . LYS A 1 75 ? -7.221 8.651 2.082 1.00 92.69 75 LYS A CA 1
ATOM 593 C C . LYS A 1 75 ? -6.451 7.325 2.179 1.00 92.69 75 LYS A C 1
ATOM 595 O O . LYS A 1 75 ? -6.173 6.692 1.160 1.00 92.69 75 LYS A O 1
ATOM 600 N N . SER A 1 76 ? -6.121 6.883 3.394 1.00 92.19 76 SER A N 1
ATOM 601 C CA . SER A 1 76 ? -5.465 5.587 3.605 1.00 92.19 76 SER A CA 1
ATOM 602 C C . SER A 1 76 ? -6.500 4.463 3.656 1.00 92.19 76 SER A C 1
ATOM 604 O O . SER A 1 76 ? -7.040 4.153 4.716 1.00 92.19 76 SER A O 1
ATOM 606 N N . ILE A 1 77 ? -6.798 3.855 2.503 1.00 92.75 77 ILE A N 1
ATOM 607 C CA . ILE A 1 77 ? -7.808 2.784 2.392 1.00 92.75 77 ILE A CA 1
ATOM 608 C C . ILE A 1 77 ? -7.556 1.617 3.368 1.00 92.75 77 ILE A C 1
ATOM 610 O O . ILE A 1 77 ? -8.504 1.223 4.049 1.00 92.75 77 ILE A O 1
ATOM 614 N N . PRO A 1 78 ? -6.325 1.085 3.523 1.00 92.44 78 PRO A N 1
ATOM 615 C CA . PRO A 1 78 ? -6.079 -0.006 4.470 1.00 92.44 78 PRO A CA 1
ATOM 616 C C . PRO 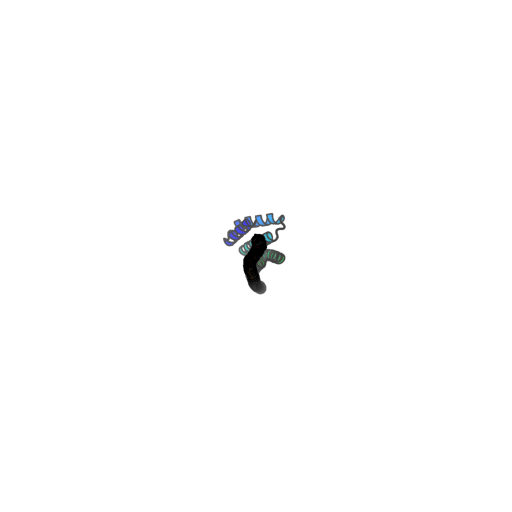A 1 78 ? -6.392 0.374 5.925 1.00 92.44 78 PRO A C 1
ATOM 618 O O . PRO A 1 78 ? -6.972 -0.423 6.666 1.00 92.44 78 PRO A O 1
ATOM 621 N N . ASP A 1 79 ? -6.057 1.601 6.331 1.00 94.31 79 ASP A N 1
ATOM 622 C CA . ASP A 1 79 ? -6.294 2.070 7.699 1.00 94.31 79 ASP A CA 1
ATOM 623 C C . ASP A 1 79 ? -7.771 2.399 7.950 1.00 94.31 79 ASP A C 1
ATOM 625 O O . ASP A 1 79 ? -8.284 2.131 9.040 1.00 94.31 79 ASP A O 1
ATOM 629 N N . ILE A 1 80 ? -8.478 2.911 6.934 1.00 96.00 80 ILE A N 1
ATOM 630 C CA . ILE A 1 80 ? -9.939 3.076 6.956 1.00 96.00 80 ILE A CA 1
ATOM 631 C C . ILE A 1 80 ? -10.599 1.719 7.214 1.00 96.00 80 ILE A C 1
ATOM 633 O O . ILE A 1 80 ? -11.399 1.606 8.143 1.00 96.00 80 ILE A O 1
ATOM 637 N N . ILE A 1 81 ? -10.198 0.680 6.470 1.00 95.31 81 ILE A N 1
ATOM 638 C CA . ILE A 1 81 ? -10.756 -0.670 6.624 1.00 95.31 81 ILE A CA 1
ATOM 639 C C . ILE A 1 81 ? -10.524 -1.210 8.041 1.00 95.31 81 ILE A C 1
ATOM 641 O O . ILE A 1 81 ? -11.419 -1.793 8.667 1.00 95.31 81 ILE A O 1
ATOM 645 N N . CYS A 1 82 ? -9.320 -1.002 8.576 1.00 95.19 82 CYS A N 1
ATOM 646 C CA . CYS A 1 82 ? -8.972 -1.390 9.941 1.00 95.19 82 CYS A CA 1
ATOM 647 C C . CYS A 1 82 ? -9.859 -0.676 10.976 1.00 95.19 82 CYS A C 1
ATOM 649 O O . CYS A 1 82 ? -10.453 -1.327 11.840 1.00 95.19 82 CYS A O 1
ATOM 651 N N . ALA A 1 83 ? -10.003 0.649 10.870 1.00 96.88 83 ALA A N 1
ATOM 652 C CA . ALA A 1 83 ? -10.810 1.446 11.791 1.00 96.88 83 ALA A CA 1
ATOM 653 C C . ALA A 1 83 ? -12.306 1.086 11.725 1.00 96.88 83 ALA A C 1
ATOM 655 O O . ALA A 1 83 ? -12.940 0.916 12.767 1.00 96.88 83 ALA A O 1
ATOM 656 N N . GLN A 1 84 ? -12.861 0.898 10.525 1.00 97.31 84 GLN A N 1
ATOM 657 C CA . GLN A 1 84 ? -14.249 0.465 10.331 1.00 97.31 84 GLN A CA 1
ATOM 658 C C . GLN A 1 84 ? -14.495 -0.946 10.881 1.00 97.31 84 GLN A C 1
ATOM 660 O O . GLN A 1 84 ? -15.540 -1.197 11.477 1.00 97.31 84 GLN A O 1
ATOM 665 N N . SER A 1 85 ? -13.526 -1.861 10.751 1.00 96.44 85 SER A N 1
ATOM 666 C CA . SER A 1 85 ? -13.629 -3.209 11.336 1.00 96.44 85 SER A CA 1
ATOM 667 C C . SER A 1 85 ? -13.716 -3.157 12.867 1.00 96.44 85 SER A C 1
ATOM 669 O O . SER A 1 85 ? -14.547 -3.838 13.466 1.00 96.44 85 SER A O 1
ATOM 671 N N . LEU A 1 86 ? -12.908 -2.299 13.497 1.00 97.25 86 LEU A N 1
ATOM 672 C CA . LEU A 1 86 ? -12.917 -2.100 14.950 1.00 97.25 86 LEU A CA 1
ATOM 673 C C . LEU A 1 86 ? -14.191 -1.398 15.437 1.00 97.25 86 LEU A C 1
ATOM 675 O O . LEU A 1 86 ? -14.727 -1.757 16.485 1.00 97.25 86 LEU A O 1
ATOM 679 N N . LEU A 1 87 ? -14.717 -0.438 14.668 1.00 98.00 87 LEU A N 1
ATOM 680 C CA . LEU A 1 87 ? -16.026 0.162 14.940 1.00 98.00 87 LEU A CA 1
ATOM 681 C C . LEU A 1 87 ? -17.140 -0.877 14.844 1.00 98.00 87 LEU A C 1
ATOM 683 O O . LEU A 1 87 ? -17.972 -0.941 15.743 1.00 98.00 87 LEU A O 1
ATOM 687 N N . SER A 1 88 ? -17.136 -1.716 13.807 1.00 96.75 88 SER A N 1
ATOM 688 C CA . SER A 1 88 ? -18.096 -2.812 13.678 1.00 96.75 88 SER A CA 1
ATOM 689 C C . SER A 1 88 ? -18.076 -3.718 14.909 1.00 96.75 88 SER A C 1
ATOM 691 O O . SER A 1 88 ? -19.125 -3.963 15.502 1.00 96.75 88 SER A O 1
ATOM 693 N N . GLU A 1 89 ? -16.895 -4.173 15.336 1.00 95.44 89 GLU A N 1
ATOM 694 C CA . GLU A 1 89 ? -16.736 -4.981 16.552 1.00 95.44 89 GLU A CA 1
ATOM 695 C C . GLU A 1 89 ? -17.311 -4.259 17.784 1.00 95.44 89 GLU A C 1
ATOM 697 O O . GLU A 1 89 ? -18.120 -4.823 18.523 1.00 95.44 89 GLU A O 1
ATOM 702 N N . ALA A 1 90 ? -16.978 -2.981 17.972 1.00 96.81 90 ALA A N 1
ATOM 703 C CA . ALA A 1 90 ? -17.490 -2.190 19.088 1.00 96.81 90 ALA A CA 1
ATOM 704 C C . ALA A 1 90 ? -19.023 -2.030 19.060 1.00 96.81 90 ALA A C 1
ATOM 706 O O . ALA A 1 90 ? -19.680 -2.155 20.096 1.00 96.81 90 ALA A O 1
ATOM 707 N N . TYR A 1 91 ? -19.620 -1.821 17.883 1.00 95.88 91 TYR A N 1
ATOM 708 C CA . TYR A 1 91 ? -21.074 -1.732 17.727 1.00 95.88 91 TYR A CA 1
ATOM 709 C C . TYR A 1 91 ? -21.780 -3.079 17.952 1.00 95.88 91 TYR A C 1
ATOM 711 O O . TYR A 1 91 ? -22.870 -3.097 18.531 1.00 95.88 91 TYR A O 1
ATOM 719 N N . VAL A 1 92 ? -21.152 -4.210 17.604 1.00 94.38 92 VAL A N 1
ATOM 720 C CA . VAL A 1 92 ? -21.635 -5.554 17.979 1.00 94.38 92 VAL A CA 1
ATOM 721 C C . VAL A 1 92 ? -21.688 -5.705 19.500 1.00 94.38 92 VAL A C 1
ATOM 723 O O . VAL A 1 92 ? -22.697 -6.172 20.031 1.00 94.38 92 VAL A O 1
ATOM 726 N N . HIS A 1 93 ? -20.652 -5.255 20.214 1.00 93.44 93 HIS A N 1
ATOM 727 C CA . HIS A 1 93 ? -20.593 -5.331 21.679 1.00 93.44 93 HIS A CA 1
ATOM 728 C C . HIS A 1 93 ? -21.740 -4.582 22.376 1.00 93.44 93 HIS A C 1
ATOM 730 O O . HIS A 1 93 ? -22.243 -5.050 23.399 1.00 93.44 93 HIS A O 1
ATOM 736 N N . ILE A 1 94 ? -22.204 -3.463 21.809 1.00 96.38 94 ILE A N 1
ATOM 737 C CA . ILE A 1 94 ? -23.372 -2.716 22.311 1.00 96.38 94 ILE A CA 1
ATOM 738 C C . ILE A 1 94 ? -24.693 -3.104 21.626 1.00 96.38 94 ILE A C 1
ATOM 740 O O . ILE A 1 94 ? -25.683 -2.383 21.747 1.00 96.38 94 ILE A O 1
ATOM 744 N N . LYS A 1 95 ? -24.730 -4.245 20.922 1.00 93.81 95 LYS A N 1
ATOM 745 C CA . LYS A 1 95 ? -25.916 -4.810 20.245 1.00 93.81 95 LYS A CA 1
ATOM 746 C C . LYS A 1 95 ? -26.544 -3.891 19.188 1.00 93.81 95 LYS A C 1
ATOM 748 O O . LYS A 1 95 ? -27.728 -4.006 18.875 1.00 93.81 95 LYS A O 1
ATOM 753 N N . ARG A 1 96 ? -25.746 -2.997 18.605 1.00 92.88 96 ARG A N 1
ATOM 754 C CA . ARG A 1 96 ? -26.114 -2.130 17.476 1.00 92.88 96 ARG A CA 1
ATOM 755 C C . ARG A 1 96 ? -25.718 -2.796 16.162 1.00 92.88 96 ARG A C 1
ATOM 757 O O . ARG A 1 96 ? -24.816 -2.351 15.455 1.00 92.88 96 ARG A O 1
ATOM 764 N N . PHE A 1 97 ? -26.370 -3.922 15.879 1.00 90.75 97 PHE A N 1
ATOM 765 C CA . PHE A 1 97 ? -26.058 -4.766 14.722 1.00 90.75 97 PHE A CA 1
ATOM 766 C C . PHE A 1 97 ? -26.315 -4.065 13.383 1.00 90.75 97 PHE A C 1
ATOM 768 O O . PHE A 1 97 ? -25.613 -4.336 12.417 1.00 90.75 97 PHE A O 1
ATOM 775 N N . ASP A 1 98 ? -27.272 -3.136 13.350 1.00 88.44 98 ASP A N 1
ATOM 776 C CA . ASP A 1 98 ? -27.562 -2.250 12.221 1.00 88.44 98 ASP A CA 1
ATOM 777 C C . ASP A 1 98 ? -26.319 -1.458 11.796 1.00 88.44 98 ASP A C 1
ATOM 779 O O . ASP A 1 98 ? -25.898 -1.495 10.639 1.00 88.44 98 ASP A O 1
ATOM 783 N N . VAL A 1 99 ? -25.693 -0.791 12.765 1.00 92.88 99 VAL A N 1
ATOM 784 C CA . VAL A 1 99 ? -24.521 0.055 12.534 1.00 92.88 99 VAL A CA 1
ATOM 785 C C . VAL A 1 99 ? -23.290 -0.797 12.239 1.00 92.88 99 VAL A C 1
ATOM 787 O O . VAL A 1 99 ? -22.529 -0.487 11.325 1.00 92.88 99 VAL A O 1
ATOM 790 N N . ALA A 1 100 ? -23.108 -1.897 12.972 1.00 88.81 100 ALA A N 1
ATOM 791 C CA . ALA A 1 100 ? -22.002 -2.817 12.731 1.00 88.81 100 ALA A CA 1
ATOM 792 C C . ALA A 1 100 ? -22.033 -3.394 11.308 1.00 88.81 100 ALA A C 1
ATOM 794 O O . ALA A 1 100 ? -21.024 -3.370 10.603 1.00 88.81 100 ALA A O 1
ATOM 795 N N . TYR A 1 101 ? -23.207 -3.847 10.859 1.00 90.62 101 TYR A N 1
ATOM 796 C CA . TYR A 1 101 ? -23.388 -4.371 9.509 1.00 90.62 101 TYR A CA 1
ATOM 797 C C . TYR A 1 101 ? -23.063 -3.327 8.439 1.00 90.62 101 TYR A C 1
ATOM 799 O O . TYR A 1 101 ? -22.422 -3.656 7.442 1.00 90.62 101 TYR A O 1
ATOM 807 N N . GLN A 1 102 ? -23.444 -2.066 8.656 1.00 92.56 102 GLN A N 1
ATOM 808 C CA . GLN A 1 102 ? -23.119 -0.994 7.721 1.00 92.56 102 GLN A CA 1
ATOM 809 C C . GLN A 1 102 ? -21.600 -0.817 7.565 1.00 92.56 102 GLN A C 1
ATOM 811 O O . GLN A 1 102 ? -21.109 -0.782 6.439 1.00 92.56 102 GLN A O 1
ATOM 816 N N . PHE A 1 103 ? -20.843 -0.814 8.668 1.00 92.44 103 PHE A N 1
ATOM 817 C CA . PHE A 1 103 ? -19.379 -0.748 8.608 1.00 92.44 103 PHE A CA 1
ATOM 818 C C . PHE A 1 103 ? -18.749 -1.952 7.893 1.00 92.44 103 PHE A C 1
ATOM 820 O O . PHE A 1 103 ? -17.776 -1.781 7.159 1.00 92.44 103 PHE A O 1
ATOM 827 N N . LEU A 1 104 ? -19.292 -3.162 8.069 1.00 89.38 104 LEU A N 1
ATOM 828 C CA . LEU A 1 104 ? -18.825 -4.348 7.337 1.00 89.38 104 LEU A CA 1
ATOM 829 C C . LEU A 1 104 ? -19.110 -4.243 5.837 1.00 89.38 104 LEU A C 1
ATOM 831 O O . LEU A 1 104 ? -18.226 -4.503 5.025 1.00 89.38 104 LEU A O 1
ATOM 835 N N . LYS A 1 105 ? -20.311 -3.799 5.467 1.00 91.25 105 LYS A N 1
ATOM 836 C CA . LYS A 1 105 ? -20.695 -3.600 4.068 1.00 91.25 105 LYS A CA 1
ATOM 837 C C . LYS A 1 105 ? -19.809 -2.560 3.377 1.00 91.25 105 LYS A C 1
ATOM 839 O O . LYS A 1 105 ? -19.381 -2.773 2.243 1.00 91.25 105 LYS A O 1
ATOM 844 N N . ASP A 1 106 ? -19.519 -1.454 4.059 1.00 91.19 106 ASP A N 1
ATOM 845 C CA . ASP A 1 106 ? -18.641 -0.405 3.535 1.00 91.19 106 ASP A CA 1
ATOM 846 C C . ASP A 1 106 ? -17.199 -0.914 3.376 1.00 91.19 106 ASP A C 1
ATOM 848 O O . ASP A 1 106 ? -16.563 -0.656 2.352 1.00 91.19 106 ASP A O 1
ATOM 852 N N . ASN A 1 107 ? -16.715 -1.717 4.331 1.00 91.94 107 ASN A N 1
ATOM 853 C CA . ASN A 1 107 ? -15.422 -2.397 4.239 1.00 91.94 107 ASN A CA 1
ATOM 854 C C . ASN A 1 107 ? -15.321 -3.325 3.027 1.00 91.94 107 ASN A C 1
ATOM 856 O O . ASN A 1 107 ? -14.301 -3.321 2.338 1.00 91.94 107 ASN A O 1
ATOM 860 N N . ASP A 1 108 ? -16.345 -4.140 2.779 1.00 87.19 108 ASP A N 1
ATOM 861 C CA . ASP A 1 108 ? -16.334 -5.101 1.675 1.00 87.19 108 ASP A CA 1
ATOM 862 C C . ASP A 1 108 ? -16.302 -4.389 0.322 1.00 87.19 108 ASP A C 1
ATOM 864 O O . ASP A 1 108 ? -15.534 -4.776 -0.562 1.00 87.19 108 ASP A O 1
ATOM 868 N N . LYS A 1 109 ? -17.041 -3.281 0.195 1.00 91.50 109 LYS A N 1
ATOM 869 C CA . LYS A 1 109 ? -16.963 -2.416 -0.984 1.00 91.50 109 LYS A CA 1
ATOM 870 C C . LYS A 1 109 ? -15.556 -1.844 -1.169 1.00 91.50 109 LYS A C 1
ATOM 872 O O . LYS A 1 109 ? -14.976 -1.996 -2.237 1.00 91.50 109 LYS A O 1
ATOM 877 N N . LEU A 1 110 ? -14.973 -1.255 -0.122 1.00 91.25 110 LEU A N 1
ATOM 878 C CA . LEU A 1 110 ? -13.625 -0.678 -0.192 1.00 91.25 110 LEU A CA 1
ATOM 879 C C . LEU A 1 110 ? -12.551 -1.710 -0.556 1.00 91.25 110 LEU A C 1
ATOM 881 O O . LEU A 1 110 ? -11.618 -1.391 -1.292 1.00 91.25 110 LEU A O 1
ATOM 885 N N . LYS A 1 111 ? -12.666 -2.944 -0.054 1.00 88.56 111 LYS A N 1
ATOM 886 C CA . LYS A 1 111 ? -11.756 -4.041 -0.415 1.00 88.56 111 LYS A CA 1
ATOM 887 C C . LYS A 1 111 ? -11.892 -4.431 -1.883 1.00 88.56 111 LYS A C 1
ATOM 889 O O . LYS A 1 111 ? -10.870 -4.649 -2.528 1.00 88.56 111 LYS A O 1
ATOM 894 N N . SER A 1 112 ? -13.123 -4.510 -2.392 1.00 87.44 112 SER A N 1
ATOM 895 C CA . SER A 1 112 ? -13.387 -4.790 -3.806 1.00 87.44 112 SER A CA 1
ATOM 896 C C . SER A 1 112 ? -12.783 -3.706 -4.699 1.00 87.44 112 SER A C 1
ATOM 898 O O . SER A 1 112 ? -11.991 -4.021 -5.584 1.00 87.44 112 SER A O 1
ATOM 900 N N . ASP A 1 113 ? -13.067 -2.436 -4.399 1.00 88.06 113 ASP A N 1
ATOM 901 C CA . ASP A 1 113 ? -12.557 -1.286 -5.155 1.00 88.06 113 ASP A CA 1
ATOM 902 C C . ASP A 1 113 ? -11.011 -1.247 -5.142 1.00 88.06 113 ASP A C 1
ATOM 904 O O . ASP A 1 113 ? -10.363 -0.940 -6.145 1.00 88.06 113 ASP A O 1
ATOM 908 N N . LEU A 1 114 ? -10.389 -1.587 -4.004 1.00 88.25 114 LEU A N 1
ATOM 909 C CA . LEU A 1 114 ? -8.931 -1.662 -3.877 1.00 88.25 114 LEU A CA 1
ATOM 910 C C . LEU A 1 114 ? -8.328 -2.802 -4.712 1.00 88.25 114 LEU A C 1
ATOM 912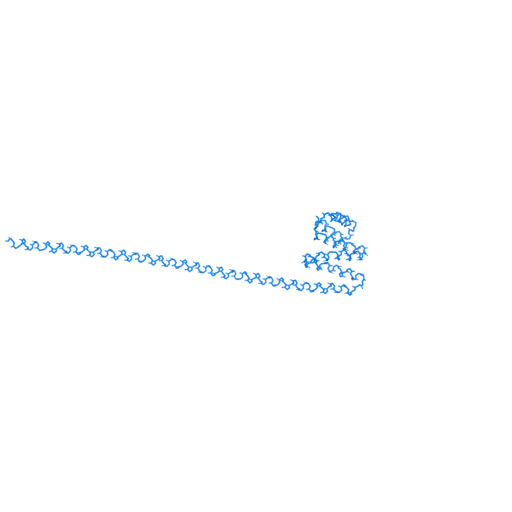 O O . LEU A 1 114 ? -7.261 -2.625 -5.302 1.00 88.25 114 LEU A O 1
ATOM 916 N N . ALA A 1 115 ? -8.979 -3.966 -4.746 1.00 85.25 115 ALA A N 1
ATOM 917 C CA . ALA A 1 115 ? -8.523 -5.108 -5.532 1.00 85.25 115 ALA A CA 1
ATOM 918 C C . ALA A 1 115 ? -8.565 -4.801 -7.036 1.00 85.25 115 ALA A C 1
ATOM 920 O O . ALA A 1 115 ? -7.557 -4.993 -7.716 1.00 85.25 115 ALA A O 1
ATOM 921 N N . GLU A 1 116 ? -9.677 -4.235 -7.514 1.00 87.56 116 GLU A N 1
ATOM 922 C CA . GLU A 1 116 ? -9.850 -3.818 -8.911 1.00 87.56 116 GLU A CA 1
ATOM 923 C C . GLU A 1 116 ? -8.777 -2.803 -9.329 1.00 87.56 116 GLU A C 1
ATOM 925 O O . GLU A 1 116 ? -8.128 -2.949 -10.367 1.00 87.56 116 GLU A O 1
ATOM 930 N N . LYS A 1 117 ? -8.504 -1.808 -8.475 1.00 87.81 117 LYS A N 1
ATOM 931 C CA . LYS A 1 117 ? -7.457 -0.819 -8.745 1.00 87.81 117 LYS A CA 1
ATOM 932 C C . LYS A 1 117 ? -6.066 -1.450 -8.857 1.00 87.81 117 LYS A C 1
ATOM 934 O O . LYS A 1 117 ? -5.317 -1.108 -9.768 1.00 87.81 117 LYS A O 1
ATOM 939 N N . ASN A 1 118 ? -5.712 -2.356 -7.945 1.00 85.56 118 ASN A N 1
ATOM 940 C CA . ASN A 1 118 ? -4.403 -3.013 -7.967 1.00 85.56 118 ASN A CA 1
ATOM 941 C C . ASN A 1 118 ? -4.215 -3.874 -9.224 1.00 85.56 118 ASN A C 1
ATOM 943 O O . ASN A 1 118 ? -3.120 -3.913 -9.787 1.00 85.56 118 ASN A O 1
ATOM 947 N N . GLU A 1 119 ? -5.272 -4.555 -9.671 1.00 84.94 119 GLU A N 1
ATOM 948 C CA . GLU A 1 119 ? -5.263 -5.336 -10.909 1.00 84.94 119 GLU A CA 1
ATOM 949 C C . GLU A 1 119 ? -5.080 -4.440 -12.142 1.00 84.94 119 GLU A C 1
ATOM 951 O O . GLU A 1 119 ? -4.261 -4.732 -13.022 1.00 84.94 119 GLU A O 1
ATOM 956 N N . MET A 1 120 ? -5.777 -3.304 -12.175 1.00 86.94 120 MET A N 1
ATOM 957 C CA . MET A 1 120 ? -5.639 -2.309 -13.234 1.00 86.94 120 MET A CA 1
ATOM 958 C C . MET A 1 120 ? -4.218 -1.717 -13.282 1.00 86.94 120 MET A C 1
ATOM 960 O O . MET A 1 120 ? -3.605 -1.670 -14.351 1.00 86.94 120 MET A O 1
ATOM 964 N N . ASP A 1 121 ? -3.652 -1.327 -12.136 1.00 88.81 121 ASP A N 1
ATOM 965 C CA . ASP A 1 121 ? -2.287 -0.786 -12.045 1.00 88.81 121 ASP A CA 1
ATOM 966 C C . ASP A 1 121 ? -1.236 -1.816 -12.501 1.00 88.81 121 ASP A C 1
ATOM 968 O O . ASP A 1 121 ? -0.285 -1.476 -13.216 1.00 88.81 121 ASP A O 1
ATOM 972 N N . LEU A 1 122 ? -1.420 -3.092 -12.140 1.00 89.00 122 LEU A N 1
ATOM 973 C CA . LEU A 1 122 ? -0.568 -4.186 -12.607 1.00 89.00 122 LEU A CA 1
ATOM 974 C C . LEU A 1 122 ? -0.650 -4.349 -14.130 1.00 89.00 122 LEU A C 1
ATOM 976 O O . LEU A 1 122 ? 0.384 -4.499 -14.787 1.00 89.00 122 LEU A O 1
ATOM 980 N N . THR A 1 123 ? -1.858 -4.287 -14.689 1.00 85.62 123 THR A N 1
ATOM 981 C CA . THR A 1 123 ? -2.093 -4.390 -16.134 1.00 85.62 123 THR A CA 1
ATOM 982 C C . THR A 1 123 ? -1.390 -3.258 -16.880 1.00 85.62 123 THR A C 1
ATOM 984 O O . THR A 1 123 ? -0.580 -3.524 -17.770 1.00 85.62 123 THR A O 1
ATOM 987 N N . TYR A 1 124 ? -1.565 -2.007 -16.446 1.00 88.69 124 TYR A N 1
ATOM 988 C CA . TYR A 1 124 ? -0.874 -0.860 -17.046 1.00 88.69 124 TYR A CA 1
ATOM 989 C C . TYR A 1 124 ? 0.652 -0.960 -16.944 1.00 88.69 124 TYR A C 1
ATOM 991 O O . TYR A 1 124 ? 1.373 -0.638 -17.895 1.00 88.69 124 TYR A O 1
ATOM 999 N N . ALA A 1 125 ? 1.177 -1.429 -15.809 1.00 90.25 125 ALA A N 1
ATOM 1000 C CA . ALA A 1 125 ? 2.613 -1.637 -15.650 1.00 90.25 125 ALA A CA 1
ATOM 1001 C C . ALA A 1 125 ? 3.147 -2.705 -16.621 1.00 90.25 125 ALA A C 1
ATOM 1003 O O . ALA A 1 125 ? 4.247 -2.554 -17.167 1.00 90.25 125 ALA A O 1
ATOM 1004 N N . MET A 1 126 ? 2.380 -3.770 -16.856 1.00 87.75 126 MET A N 1
ATOM 1005 C CA . MET A 1 126 ? 2.727 -4.828 -17.806 1.00 87.75 126 MET A CA 1
ATOM 1006 C C . MET A 1 126 ? 2.684 -4.328 -19.254 1.00 87.75 126 MET A C 1
ATOM 1008 O O . MET A 1 126 ? 3.649 -4.550 -19.990 1.00 87.75 126 MET A O 1
ATOM 1012 N N . GLU A 1 127 ? 1.645 -3.587 -19.644 1.00 86.50 127 GLU A N 1
ATOM 1013 C CA . GLU A 1 127 ? 1.530 -2.971 -20.974 1.00 86.50 127 GLU A CA 1
ATOM 1014 C C . GLU A 1 127 ? 2.675 -1.992 -21.254 1.00 86.50 127 GLU A C 1
ATOM 1016 O O . GLU A 1 127 ? 3.330 -2.069 -22.295 1.00 86.50 127 GLU A O 1
ATOM 1021 N N . SER A 1 128 ? 2.991 -1.121 -20.293 1.00 91.38 128 SER A N 1
ATOM 1022 C CA . SER A 1 128 ? 4.100 -0.169 -20.403 1.00 91.38 128 SER A CA 1
ATOM 1023 C C . SER A 1 128 ? 5.447 -0.876 -20.599 1.00 91.38 128 SER A C 1
ATOM 1025 O O . SER A 1 128 ? 6.234 -0.523 -21.484 1.00 91.38 128 SER A O 1
ATOM 1027 N N . ARG A 1 129 ? 5.702 -1.947 -19.833 1.00 89.56 129 ARG A N 1
ATOM 1028 C CA . ARG A 1 129 ? 6.910 -2.776 -19.992 1.00 89.56 129 ARG A CA 1
ATOM 1029 C C . ARG A 1 129 ? 6.956 -3.476 -21.344 1.00 89.56 129 ARG A C 1
ATOM 1031 O O . ARG A 1 129 ? 8.038 -3.578 -21.925 1.00 89.56 129 ARG A O 1
ATOM 1038 N N . TYR A 1 130 ? 5.822 -3.965 -21.833 1.00 91.50 130 TYR A N 1
ATOM 1039 C CA . TYR A 1 130 ? 5.728 -4.598 -23.144 1.00 91.50 130 TYR A CA 1
ATOM 1040 C C . TYR A 1 130 ? 6.068 -3.603 -24.263 1.00 91.50 130 TYR A C 1
ATOM 1042 O O . TYR A 1 130 ? 6.983 -3.857 -25.046 1.00 91.50 130 TYR A O 1
ATOM 1050 N N . GLN A 1 131 ? 5.440 -2.424 -24.265 1.00 90.56 131 GLN A N 1
ATOM 1051 C CA . GLN A 1 131 ? 5.713 -1.367 -25.246 1.00 90.56 131 GLN A CA 1
ATOM 1052 C C . GLN A 1 131 ? 7.176 -0.907 -25.214 1.00 90.56 131 GLN A C 1
ATOM 1054 O O . GLN A 1 131 ? 7.786 -0.656 -26.256 1.00 90.56 131 GLN A O 1
ATOM 1059 N N . LEU A 1 132 ? 7.773 -0.811 -24.022 1.00 91.88 132 LEU A N 1
ATOM 1060 C CA . LEU A 1 132 ? 9.187 -0.470 -23.887 1.00 91.88 132 LEU A CA 1
ATOM 1061 C C . LEU A 1 132 ? 10.093 -1.544 -24.505 1.00 91.88 132 LEU A C 1
ATOM 1063 O O . LEU A 1 132 ? 11.065 -1.210 -25.185 1.00 91.88 132 LEU A O 1
ATOM 1067 N N . ARG A 1 133 ? 9.780 -2.830 -24.297 1.00 89.69 133 ARG A N 1
ATOM 1068 C CA . ARG A 1 133 ? 10.522 -3.938 -24.918 1.00 89.69 133 ARG A CA 1
ATOM 1069 C C . ARG A 1 133 ? 10.424 -3.893 -26.438 1.00 89.69 133 ARG A C 1
ATOM 1071 O O . ARG A 1 133 ? 11.455 -4.024 -27.089 1.00 89.69 133 ARG A O 1
ATOM 1078 N N . GLU A 1 134 ? 9.238 -3.657 -26.989 1.00 91.94 134 GLU A N 1
ATOM 1079 C CA . GLU A 1 134 ? 9.024 -3.568 -28.438 1.00 91.94 134 GLU A CA 1
ATOM 1080 C C . GLU A 1 134 ? 9.806 -2.400 -29.061 1.00 91.94 134 GLU A C 1
ATOM 1082 O O . GLU A 1 134 ? 10.521 -2.571 -30.054 1.00 91.94 134 GLU A O 1
ATOM 1087 N N . LYS A 1 135 ? 9.767 -1.219 -28.428 1.00 90.94 135 LYS A N 1
ATOM 1088 C CA . LYS A 1 135 ? 10.571 -0.063 -28.853 1.00 90.94 135 LYS A CA 1
ATOM 1089 C C . LYS A 1 135 ? 12.065 -0.367 -28.802 1.00 90.94 135 LYS A C 1
ATOM 1091 O O . LYS A 1 135 ? 12.777 -0.066 -29.755 1.00 90.94 135 LYS A O 1
ATOM 1096 N N . ASN A 1 136 ? 12.543 -1.001 -27.733 1.00 91.56 136 ASN A N 1
ATOM 1097 C CA . ASN A 1 136 ? 13.955 -1.360 -27.598 1.00 91.56 136 ASN A CA 1
ATOM 1098 C C . ASN A 1 136 ? 14.393 -2.415 -28.622 1.00 91.56 136 ASN A C 1
ATOM 1100 O O . ASN A 1 136 ? 15.494 -2.314 -29.163 1.00 91.56 136 ASN A O 1
ATOM 1104 N N . GLN A 1 137 ? 13.537 -3.391 -28.934 1.00 90.50 137 GLN A N 1
ATOM 1105 C CA . GLN A 1 137 ? 13.780 -4.347 -30.015 1.00 90.50 137 GLN A CA 1
ATOM 1106 C C . GLN A 1 137 ? 13.854 -3.638 -31.366 1.00 90.50 137 GLN A C 1
ATOM 1108 O O . GLN A 1 137 ? 14.797 -3.870 -32.114 1.00 90.50 137 GLN A O 1
ATOM 1113 N N . THR A 1 138 ? 12.931 -2.717 -31.639 1.00 90.69 138 THR A N 1
ATOM 1114 C CA . THR A 1 138 ? 12.926 -1.917 -32.872 1.00 90.69 138 THR A CA 1
ATOM 1115 C C . THR A 1 138 ? 14.180 -1.049 -32.988 1.00 90.69 138 THR A C 1
ATOM 1117 O O . THR A 1 138 ? 14.809 -0.989 -34.039 1.00 90.69 138 THR A O 1
ATOM 1120 N N . ILE A 1 139 ? 14.606 -0.406 -31.900 1.00 92.50 139 ILE A N 1
ATOM 1121 C CA . ILE A 1 139 ? 15.860 0.359 -31.869 1.00 92.50 139 ILE A CA 1
ATOM 1122 C C . ILE A 1 139 ? 17.055 -0.565 -32.131 1.00 92.50 139 ILE A C 1
ATOM 1124 O O . ILE A 1 139 ? 17.965 -0.204 -32.877 1.00 92.50 139 ILE A O 1
ATOM 1128 N N . SER A 1 140 ? 17.061 -1.763 -31.544 1.00 92.19 140 SER A N 1
ATOM 1129 C CA . SER A 1 140 ? 18.122 -2.748 -31.756 1.00 92.19 140 SER A CA 1
ATOM 1130 C C . SER A 1 140 ? 18.190 -3.204 -33.215 1.00 92.19 140 SER A C 1
ATOM 1132 O O . SER A 1 140 ? 19.272 -3.173 -33.804 1.00 92.19 140 SER A O 1
ATOM 1134 N N . THR A 1 141 ? 17.056 -3.544 -33.832 1.00 92.50 141 THR A N 1
ATOM 1135 C CA . THR A 1 141 ? 17.005 -3.956 -35.242 1.00 92.50 141 THR A CA 1
ATOM 1136 C C . THR A 1 141 ? 17.384 -2.816 -36.183 1.00 92.50 141 THR A C 1
ATOM 1138 O O . THR A 1 141 ? 18.178 -3.035 -37.094 1.00 92.50 141 THR A O 1
ATOM 1141 N N . LEU A 1 142 ? 16.917 -1.588 -35.932 1.00 91.38 142 LEU A N 1
ATOM 1142 C CA . LEU A 1 142 ? 17.317 -0.401 -36.697 1.00 91.38 142 LEU A CA 1
ATOM 1143 C C . LEU A 1 142 ? 18.821 -0.120 -36.588 1.00 91.38 142 LEU A C 1
ATOM 1145 O O . LEU A 1 142 ? 19.458 0.238 -37.578 1.00 91.38 142 LEU A O 1
ATOM 1149 N N . ASN A 1 143 ? 19.411 -0.303 -35.406 1.00 91.81 143 ASN A N 1
ATOM 1150 C CA . ASN A 1 143 ? 20.853 -0.151 -35.219 1.00 91.81 143 ASN A CA 1
ATOM 1151 C C . ASN A 1 143 ? 21.642 -1.226 -35.971 1.00 91.81 143 ASN A C 1
ATOM 1153 O O . ASN A 1 143 ? 22.640 -0.897 -36.613 1.00 91.81 143 ASN A O 1
ATOM 1157 N N . LEU A 1 144 ? 21.192 -2.483 -35.933 1.00 91.44 144 LEU A N 1
ATOM 1158 C CA . LEU A 1 144 ? 21.801 -3.568 -36.704 1.00 91.44 144 LEU A CA 1
ATOM 1159 C C . LEU A 1 144 ? 21.702 -3.311 -38.215 1.00 91.44 144 LEU A C 1
ATOM 1161 O O . LEU A 1 144 ? 22.703 -3.454 -38.917 1.00 91.44 144 LEU A O 1
ATOM 1165 N N . ASP A 1 145 ? 20.548 -2.858 -38.711 1.00 89.31 145 ASP A N 1
ATOM 1166 C CA . ASP A 1 145 ? 20.359 -2.519 -40.128 1.00 89.31 145 ASP A CA 1
ATOM 1167 C C . ASP A 1 145 ? 21.245 -1.335 -40.555 1.00 89.31 145 ASP A C 1
ATOM 1169 O O . ASP A 1 145 ? 21.919 -1.387 -41.585 1.00 89.31 145 ASP A O 1
ATOM 1173 N N . ASN A 1 146 ? 21.352 -0.291 -39.725 1.00 91.50 146 ASN A N 1
ATOM 1174 C CA . ASN A 1 146 ? 22.268 0.828 -39.970 1.00 91.50 146 ASN A CA 1
ATOM 1175 C C . ASN A 1 146 ? 23.742 0.388 -39.983 1.00 91.50 146 ASN A C 1
ATOM 1177 O O . ASN A 1 146 ? 24.522 0.833 -40.833 1.00 91.50 146 ASN A O 1
ATOM 1181 N N . GLN A 1 147 ? 24.148 -0.503 -39.078 1.00 91.56 147 GLN A N 1
ATOM 1182 C CA . GLN A 1 147 ? 25.500 -1.068 -39.085 1.00 91.56 147 GLN A CA 1
ATOM 1183 C C . GLN A 1 147 ? 25.753 -1.904 -40.349 1.00 91.56 147 GLN A C 1
ATOM 1185 O O . GLN A 1 147 ? 26.786 -1.732 -41.000 1.00 91.56 147 GLN A O 1
ATOM 1190 N N . ALA A 1 148 ? 24.798 -2.740 -40.759 1.00 88.69 148 ALA A N 1
ATOM 1191 C CA . ALA A 1 148 ? 24.899 -3.525 -41.986 1.00 88.69 148 ALA A CA 1
ATOM 1192 C C . ALA A 1 148 ? 24.983 -2.630 -43.237 1.00 88.69 148 ALA A C 1
ATOM 1194 O O . ALA A 1 148 ? 25.858 -2.829 -44.083 1.00 88.69 148 ALA A O 1
ATOM 1195 N N . LYS A 1 149 ? 24.143 -1.589 -43.326 1.00 89.25 149 LYS A N 1
ATOM 1196 C CA . LYS A 1 149 ? 24.175 -0.585 -44.405 1.00 89.25 149 LYS A CA 1
ATOM 1197 C C . LYS A 1 149 ? 25.493 0.178 -44.451 1.00 89.25 149 LYS A C 1
ATOM 1199 O O . LYS A 1 149 ? 26.069 0.366 -45.518 1.00 89.25 149 LYS A O 1
ATOM 1204 N N . THR A 1 150 ? 26.014 0.621 -43.311 1.00 88.44 150 THR A N 1
ATOM 1205 C CA . THR A 1 150 ? 27.308 1.323 -43.292 1.00 88.44 150 THR A CA 1
ATOM 1206 C C . THR A 1 150 ? 28.464 0.396 -43.677 1.00 88.44 150 THR A C 1
ATOM 1208 O O . THR A 1 150 ? 29.379 0.830 -44.383 1.00 88.44 150 THR A O 1
ATOM 1211 N N . ALA A 1 151 ? 28.417 -0.883 -43.295 1.00 84.19 151 ALA A N 1
ATOM 1212 C CA . ALA A 1 151 ? 29.389 -1.884 -43.724 1.00 84.19 151 ALA A CA 1
ATOM 1213 C C . ALA A 1 151 ? 29.316 -2.161 -45.239 1.00 84.19 151 ALA A C 1
ATOM 1215 O O . ALA A 1 151 ? 30.354 -2.169 -45.912 1.00 84.19 151 ALA A O 1
ATOM 1216 N N . SER A 1 152 ? 28.113 -2.312 -45.804 1.00 85.00 152 SER A N 1
ATOM 1217 C CA . SER A 1 152 ? 27.925 -2.531 -47.246 1.00 85.00 152 SER A CA 1
ATOM 1218 C C . SER A 1 152 ? 28.344 -1.311 -48.073 1.00 85.00 152 SER A C 1
ATOM 1220 O O . SER A 1 152 ? 29.010 -1.459 -49.103 1.00 85.00 152 SER A O 1
ATOM 1222 N N . LEU A 1 153 ? 28.073 -0.098 -47.582 1.00 82.31 153 LEU A N 1
ATOM 1223 C CA . LEU A 1 153 ? 28.550 1.149 -48.181 1.00 82.31 153 LEU A CA 1
ATOM 1224 C C . LEU A 1 153 ? 30.077 1.265 -48.142 1.00 82.31 153 LEU A C 1
ATOM 1226 O O . LEU A 1 153 ? 30.677 1.668 -49.137 1.00 82.31 153 LEU A O 1
ATOM 1230 N N . LYS A 1 154 ? 30.733 0.886 -47.036 1.00 85.31 154 LYS A N 1
ATOM 1231 C CA . LYS A 1 154 ? 32.206 0.866 -46.952 1.00 85.31 154 LYS A CA 1
ATOM 1232 C C . LYS A 1 154 ? 32.816 -0.112 -47.956 1.00 85.31 154 LYS A C 1
ATOM 1234 O O . LYS A 1 154 ? 33.769 0.247 -48.646 1.00 85.31 154 LYS A O 1
ATOM 1239 N N . SER A 1 155 ? 32.252 -1.314 -48.071 1.00 79.06 155 SER A N 1
ATOM 1240 C CA . SER A 1 155 ? 32.702 -2.310 -49.052 1.00 79.06 155 SER A CA 1
ATOM 1241 C C . SER A 1 155 ? 32.515 -1.810 -50.491 1.00 79.06 155 SER A C 1
ATOM 1243 O O . SER A 1 155 ? 33.443 -1.863 -51.297 1.00 79.06 155 SER A O 1
ATOM 1245 N N . SER A 1 156 ? 31.355 -1.214 -50.786 1.00 79.19 156 SER A N 1
ATOM 1246 C CA . SER A 1 156 ? 31.057 -0.632 -52.101 1.00 79.19 156 SER A CA 1
ATOM 1247 C C . SER A 1 156 ? 32.004 0.519 -52.444 1.00 79.19 156 SER A C 1
ATOM 1249 O O . SER A 1 156 ? 32.554 0.556 -53.542 1.00 79.19 156 SER A O 1
ATOM 1251 N N . ARG A 1 157 ? 32.283 1.419 -51.489 1.00 82.25 157 ARG A N 1
ATOM 1252 C CA . ARG A 1 157 ? 33.265 2.502 -51.664 1.00 82.25 157 ARG A CA 1
ATOM 1253 C C . ARG A 1 157 ? 34.663 1.964 -51.955 1.00 82.25 157 ARG A C 1
ATOM 1255 O O . ARG A 1 157 ? 35.324 2.482 -52.847 1.00 82.25 157 ARG A O 1
ATOM 1262 N N . ARG A 1 158 ? 35.102 0.916 -51.249 1.00 82.69 158 ARG A N 1
ATOM 1263 C CA . ARG A 1 158 ? 36.402 0.276 -51.502 1.00 82.69 158 ARG A CA 1
ATOM 1264 C C . ARG A 1 158 ? 36.489 -0.263 -52.931 1.00 82.69 158 ARG A C 1
ATOM 1266 O O . ARG A 1 158 ? 37.478 -0.007 -53.607 1.00 82.69 158 ARG A O 1
ATOM 1273 N N . ASN A 1 159 ? 35.452 -0.954 -53.401 1.00 83.06 159 ASN A N 1
ATOM 1274 C CA . ASN A 1 159 ? 35.426 -1.501 -54.758 1.00 83.06 159 ASN A CA 1
ATOM 1275 C C . ASN A 1 159 ? 35.409 -0.394 -55.824 1.00 83.06 159 ASN A C 1
ATOM 1277 O O . ASN A 1 159 ? 36.135 -0.497 -56.808 1.00 83.06 159 ASN A O 1
ATOM 1281 N N . ILE A 1 160 ? 34.652 0.688 -55.605 1.00 88.69 160 ILE A N 1
ATOM 1282 C CA . ILE A 1 160 ? 34.653 1.857 -56.500 1.00 88.69 160 ILE A CA 1
ATOM 1283 C C . ILE A 1 160 ? 36.051 2.486 -56.572 1.00 88.69 160 ILE A C 1
ATOM 1285 O O . ILE A 1 160 ? 36.545 2.739 -57.666 1.00 88.69 160 ILE A O 1
ATOM 1289 N N . ILE A 1 161 ? 36.722 2.694 -55.433 1.00 89.69 161 ILE A N 1
ATOM 1290 C CA . ILE A 1 161 ? 38.083 3.257 -55.403 1.00 89.69 161 ILE A CA 1
ATOM 1291 C C . ILE A 1 161 ? 39.066 2.357 -56.166 1.00 89.69 161 ILE A C 1
ATOM 1293 O O . ILE A 1 161 ? 39.850 2.855 -56.971 1.00 89.69 161 ILE A O 1
ATOM 1297 N N . LEU A 1 162 ? 39.003 1.037 -55.961 1.00 90.75 162 LEU A N 1
ATOM 1298 C CA . LEU A 1 162 ? 39.853 0.080 -56.676 1.00 90.75 162 LEU A CA 1
ATOM 1299 C C . LEU A 1 162 ? 39.618 0.114 -58.192 1.00 90.75 162 LEU A C 1
ATOM 1301 O O . LEU A 1 162 ? 40.585 0.090 -58.953 1.00 90.75 162 LEU A O 1
ATOM 1305 N N . LEU A 1 163 ? 38.361 0.223 -58.635 1.00 91.38 163 LEU A N 1
ATOM 1306 C CA . LEU A 1 163 ? 38.026 0.367 -60.054 1.00 91.38 163 LEU A CA 1
ATOM 1307 C C . LEU A 1 163 ? 38.596 1.660 -60.649 1.00 91.38 163 LEU A C 1
ATOM 1309 O O . LEU A 1 163 ? 39.172 1.624 -61.734 1.00 91.38 163 LEU A O 1
ATOM 1313 N N . VAL A 1 164 ? 38.488 2.785 -59.935 1.00 93.31 164 VAL A N 1
ATOM 1314 C CA . VAL A 1 164 ? 39.037 4.076 -60.383 1.00 93.31 164 VAL A CA 1
ATOM 1315 C C . VAL A 1 164 ? 40.561 4.012 -60.519 1.00 93.31 164 VAL A C 1
ATOM 1317 O O . VAL A 1 164 ? 41.099 4.444 -61.538 1.00 93.31 164 VAL A O 1
ATOM 1320 N N . ILE A 1 165 ? 41.262 3.421 -59.543 1.00 93.75 165 ILE A N 1
ATOM 1321 C CA . ILE A 1 165 ? 42.721 3.223 -59.612 1.00 93.75 165 ILE A CA 1
ATOM 1322 C C . ILE A 1 165 ? 43.087 2.320 -60.797 1.00 93.75 165 ILE A C 1
ATOM 1324 O O . ILE A 1 165 ? 43.993 2.648 -61.564 1.00 93.75 165 ILE A O 1
ATOM 1328 N N . GLY A 1 166 ? 42.365 1.210 -60.977 1.00 93.06 166 GLY A N 1
ATOM 1329 C CA . GLY A 1 166 ? 42.583 0.281 -62.086 1.00 93.06 166 GLY A CA 1
ATOM 1330 C C . GLY A 1 166 ? 42.438 0.954 -63.453 1.00 93.06 166 GLY A C 1
ATOM 1331 O O . GLY A 1 166 ? 43.326 0.832 -64.296 1.00 93.06 166 GLY A O 1
ATOM 1332 N N . LEU A 1 167 ? 41.371 1.732 -63.654 1.00 94.44 167 LEU A N 1
ATOM 1333 C CA . LEU A 1 167 ? 41.158 2.498 -64.887 1.00 94.44 167 LEU A CA 1
ATOM 1334 C C . LEU A 1 167 ? 42.248 3.556 -65.115 1.00 94.44 167 LEU A C 1
ATOM 1336 O O . LEU A 1 167 ? 42.694 3.748 -66.250 1.00 94.44 167 LEU A O 1
ATOM 1340 N N . GLY A 1 168 ? 42.721 4.206 -64.048 1.00 94.38 168 GLY A N 1
ATOM 1341 C CA . GLY A 1 168 ? 43.832 5.157 -64.117 1.00 94.38 168 GLY A CA 1
ATOM 1342 C C . GLY A 1 168 ? 45.134 4.507 -64.593 1.00 94.38 168 GLY A C 1
ATOM 1343 O O . GLY A 1 168 ? 45.796 5.030 -65.491 1.00 94.38 168 GLY A O 1
ATOM 1344 N N . LEU A 1 169 ? 45.472 3.329 -64.060 1.00 94.50 169 LEU A N 1
ATOM 1345 C CA . LEU A 1 169 ? 46.666 2.579 -64.465 1.00 94.50 169 LEU A CA 1
ATOM 1346 C C . LEU A 1 169 ? 46.597 2.121 -65.926 1.00 94.50 169 LEU A C 1
ATOM 1348 O O . LEU A 1 169 ? 47.569 2.283 -66.663 1.00 94.50 169 LEU A O 1
ATOM 1352 N N . VAL A 1 170 ? 45.447 1.604 -66.367 1.00 94.75 170 VAL A N 1
ATOM 1353 C CA . VAL A 1 170 ? 45.236 1.211 -67.772 1.00 94.75 170 VAL A CA 1
ATOM 1354 C C . VAL A 1 170 ? 45.384 2.414 -68.707 1.00 94.75 170 VAL A C 1
ATOM 1356 O O . VAL A 1 170 ? 46.014 2.305 -69.762 1.00 94.75 170 VAL A O 1
ATOM 1359 N N . SER A 1 171 ? 44.871 3.579 -68.307 1.00 93.25 171 SER A N 1
ATOM 1360 C CA . SER A 1 171 ? 45.011 4.819 -69.079 1.00 93.25 171 SER A CA 1
ATOM 1361 C C . SER A 1 171 ? 46.477 5.254 -69.197 1.00 93.25 171 SER A C 1
ATOM 1363 O O . SER A 1 171 ? 46.936 5.566 -70.295 1.00 93.25 171 SER A O 1
ATOM 1365 N N . LEU A 1 172 ? 47.246 5.203 -68.102 1.00 94.50 172 LEU A N 1
ATOM 1366 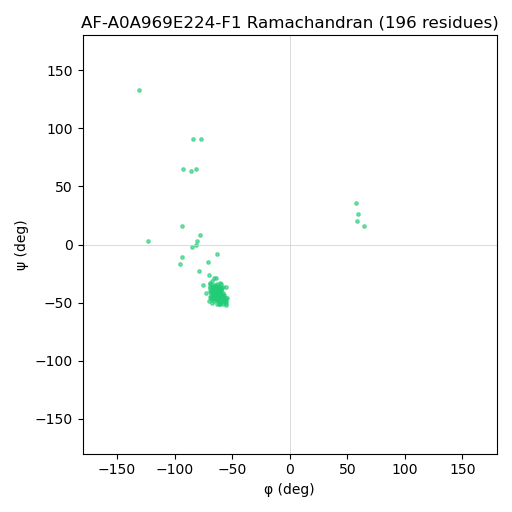C CA . LEU A 1 172 ? 48.680 5.525 -68.108 1.00 94.50 172 LEU A CA 1
ATOM 1367 C C . LEU A 1 172 ? 49.491 4.559 -68.981 1.00 94.50 172 LEU A C 1
ATOM 1369 O O . LEU A 1 172 ? 50.327 5.002 -69.769 1.00 94.50 172 LEU A O 1
ATOM 1373 N N . LEU A 1 173 ? 49.220 3.253 -68.892 1.00 94.50 173 LEU A N 1
ATOM 1374 C CA . LEU A 1 173 ? 49.850 2.245 -69.751 1.00 94.50 173 LEU A CA 1
ATOM 1375 C C . LEU A 1 173 ? 49.532 2.484 -71.229 1.00 94.50 173 LEU A C 1
ATOM 1377 O O . LEU A 1 173 ? 50.421 2.364 -72.070 1.00 94.50 173 LEU A O 1
ATOM 1381 N N . SER A 1 174 ? 48.293 2.869 -71.540 1.00 92.75 174 SER A N 1
ATOM 1382 C CA . SER A 1 174 ? 47.876 3.195 -72.907 1.00 92.75 174 SER A CA 1
ATOM 1383 C C . SER A 1 174 ? 48.642 4.403 -73.453 1.00 92.75 174 SER A C 1
ATOM 1385 O O . SER A 1 174 ? 49.163 4.343 -74.566 1.00 92.75 174 SER A O 1
ATOM 1387 N N . ILE A 1 175 ? 48.787 5.467 -72.654 1.00 95.44 175 ILE A N 1
ATOM 1388 C CA . ILE A 1 175 ? 49.574 6.658 -73.016 1.00 95.44 175 ILE A CA 1
ATOM 1389 C C . ILE A 1 175 ? 51.052 6.293 -73.217 1.00 95.44 175 ILE A C 1
ATOM 1391 O O . ILE A 1 175 ? 51.670 6.695 -74.202 1.00 95.44 175 ILE A O 1
ATOM 1395 N N . PHE A 1 176 ? 51.631 5.501 -72.315 1.00 95.19 176 PHE A N 1
ATOM 1396 C CA . PHE A 1 176 ? 53.035 5.101 -72.397 1.00 95.19 176 PHE A CA 1
ATOM 1397 C C . PHE A 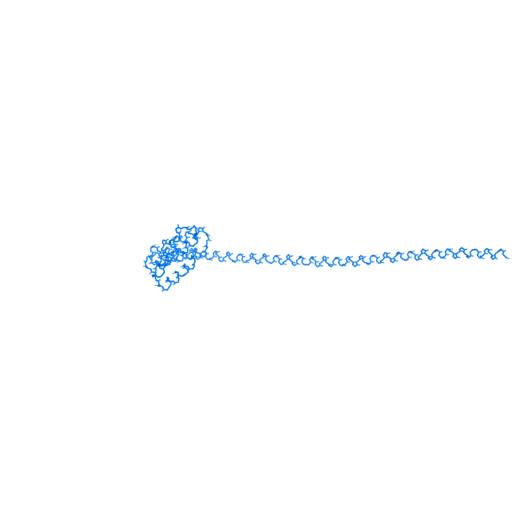1 176 ? 53.323 4.217 -73.620 1.00 95.19 176 PHE A C 1
ATOM 1399 O O . PHE A 1 176 ? 54.281 4.464 -74.357 1.00 95.19 176 PHE A O 1
ATOM 1406 N N . ALA A 1 177 ? 52.470 3.223 -73.879 1.00 93.00 177 ALA A N 1
ATOM 1407 C CA . ALA A 1 177 ? 52.564 2.371 -75.060 1.00 93.00 177 ALA A CA 1
ATOM 1408 C C . ALA A 1 177 ? 52.415 3.183 -76.356 1.00 93.00 177 ALA A C 1
ATOM 1410 O O . ALA A 1 177 ? 53.153 2.950 -77.317 1.00 93.00 177 ALA A O 1
ATOM 1411 N N . PHE A 1 178 ? 51.513 4.169 -76.366 1.00 93.69 178 PHE A N 1
ATOM 1412 C CA . PHE A 1 178 ? 51.348 5.094 -77.483 1.00 93.69 178 PHE A CA 1
ATOM 1413 C C . PHE A 1 178 ? 52.622 5.914 -77.738 1.00 93.69 178 PHE A C 1
ATOM 1415 O O . PHE A 1 178 ? 53.106 5.948 -78.871 1.00 93.69 178 PHE A O 1
ATOM 1422 N N . ASN A 1 179 ? 53.234 6.478 -76.691 1.00 91.50 179 ASN A N 1
ATOM 1423 C CA . ASN A 1 179 ? 54.485 7.238 -76.800 1.00 91.50 179 ASN A CA 1
ATOM 1424 C C . ASN A 1 179 ? 55.652 6.377 -77.323 1.00 91.50 179 ASN A C 1
ATOM 1426 O O . ASN A 1 179 ? 56.415 6.814 -78.186 1.00 91.50 179 ASN A O 1
ATOM 1430 N N . LEU A 1 180 ? 55.777 5.130 -76.857 1.00 89.56 180 LEU A N 1
ATOM 1431 C CA . LEU A 1 180 ? 56.771 4.164 -77.354 1.00 89.56 180 LEU A CA 1
ATOM 1432 C C . LEU A 1 180 ? 56.545 3.782 -78.821 1.00 89.56 180 LEU A C 1
ATOM 1434 O O . LEU A 1 180 ? 57.497 3.646 -79.591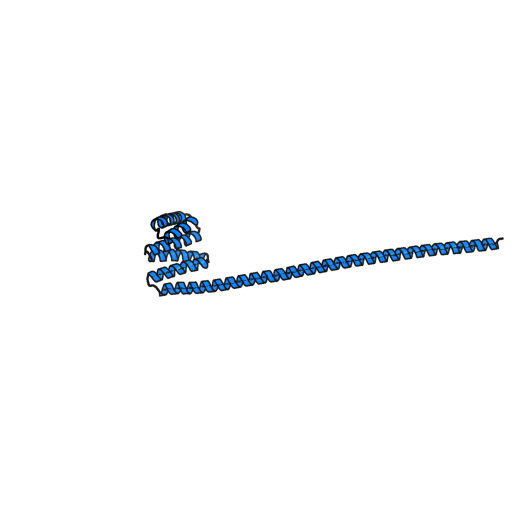 1.00 89.56 180 LEU A O 1
ATOM 1438 N N . ALA A 1 181 ? 55.290 3.588 -79.223 1.00 89.75 181 ALA A N 1
ATOM 1439 C CA . ALA A 1 181 ? 54.959 3.310 -80.614 1.00 89.75 181 ALA A CA 1
ATOM 1440 C C . ALA A 1 181 ? 55.286 4.514 -81.510 1.00 89.75 181 ALA A C 1
ATOM 1442 O O . ALA A 1 181 ? 55.784 4.332 -82.623 1.00 89.75 181 ALA A O 1
ATOM 1443 N N . GLN A 1 182 ? 55.056 5.736 -81.023 1.00 87.69 182 GLN A N 1
ATOM 1444 C CA . GLN A 1 182 ? 55.360 6.964 -81.749 1.00 87.69 182 GLN A CA 1
ATOM 1445 C C . GLN A 1 182 ? 56.871 7.166 -81.932 1.00 87.69 182 GLN A C 1
ATOM 1447 O O . GLN A 1 182 ? 57.309 7.402 -83.057 1.00 87.69 182 GLN A O 1
ATOM 1452 N N . THR A 1 183 ? 57.688 6.987 -80.889 1.00 86.56 183 THR A N 1
ATOM 1453 C CA . THR A 1 183 ? 59.157 7.107 -81.005 1.00 86.56 183 THR A CA 1
ATOM 1454 C C . THR A 1 183 ? 59.752 6.060 -81.945 1.00 86.56 183 THR A C 1
ATOM 1456 O O . THR A 1 183 ? 60.579 6.399 -82.793 1.00 86.56 183 THR A O 1
ATOM 1459 N N . LYS A 1 184 ? 59.279 4.806 -81.888 1.00 84.44 184 LYS A N 1
ATOM 1460 C CA . LYS A 1 184 ? 59.687 3.761 -82.844 1.00 84.44 184 LYS A CA 1
ATOM 1461 C C . LYS A 1 184 ? 59.310 4.103 -84.287 1.00 84.44 184 LYS A C 1
ATOM 1463 O O . LYS A 1 184 ? 60.088 3.817 -85.195 1.00 84.44 184 LYS A O 1
ATOM 1468 N N . ARG A 1 185 ? 58.138 4.711 -84.517 1.00 82.19 185 ARG A N 1
ATOM 1469 C CA . ARG A 1 185 ? 57.723 5.164 -85.857 1.00 82.19 185 ARG A CA 1
ATOM 1470 C C . ARG A 1 185 ? 58.667 6.238 -86.404 1.00 82.19 185 ARG A C 1
ATOM 1472 O O . ARG A 1 185 ? 59.068 6.118 -87.558 1.00 82.19 185 ARG A O 1
ATOM 1479 N N . VAL A 1 186 ? 59.067 7.209 -85.580 1.00 81.50 186 VAL A N 1
ATOM 1480 C CA . VAL A 1 186 ? 60.013 8.274 -85.969 1.00 81.50 186 VAL A CA 1
ATOM 1481 C C . VAL A 1 186 ? 61.409 7.705 -86.260 1.00 81.50 186 VAL A C 1
ATOM 1483 O O . VAL A 1 186 ? 61.947 7.931 -87.339 1.00 81.50 186 VAL A O 1
ATOM 1486 N N . GLN A 1 187 ? 61.964 6.861 -85.383 1.00 82.19 187 GLN A N 1
ATOM 1487 C CA . GLN A 1 187 ? 63.279 6.234 -85.608 1.00 82.19 187 GLN A CA 1
ATOM 1488 C C . GLN A 1 187 ? 63.313 5.343 -86.860 1.00 82.19 187 GLN A C 1
ATOM 1490 O O . GLN A 1 187 ? 64.314 5.288 -87.575 1.00 82.19 187 GLN A O 1
ATOM 1495 N N . ALA A 1 188 ? 62.216 4.637 -87.153 1.00 81.00 188 ALA A N 1
ATOM 1496 C CA . ALA A 1 188 ? 62.105 3.834 -88.366 1.00 81.00 188 ALA A CA 1
ATOM 1497 C C . ALA A 1 188 ? 62.072 4.695 -89.641 1.00 81.00 188 ALA A C 1
ATOM 1499 O O . ALA A 1 188 ? 62.545 4.239 -90.684 1.00 81.00 188 ALA A O 1
ATOM 1500 N N . GLN A 1 189 ? 61.530 5.915 -89.575 1.00 80.25 189 GLN A N 1
ATOM 1501 C CA . GLN A 1 189 ? 61.588 6.882 -90.673 1.00 80.25 189 GLN A CA 1
ATOM 1502 C C . GLN A 1 189 ? 63.018 7.407 -90.863 1.00 80.25 189 GLN A C 1
ATOM 1504 O O . GLN A 1 189 ? 63.549 7.289 -91.965 1.00 80.25 189 GLN A O 1
ATOM 1509 N N . GLU A 1 190 ? 63.694 7.833 -89.794 1.00 77.81 190 GLU A N 1
ATOM 1510 C CA . GLU A 1 190 ? 65.086 8.314 -89.858 1.00 77.81 190 GLU A CA 1
ATOM 1511 C C . GLU A 1 190 ? 66.068 7.244 -90.368 1.00 77.81 190 GLU A C 1
ATOM 1513 O O . GLU A 1 190 ? 66.956 7.525 -91.174 1.00 77.81 190 GLU A O 1
ATOM 1518 N N . LEU A 1 191 ? 65.910 5.984 -89.944 1.00 75.12 191 LEU A N 1
ATOM 1519 C CA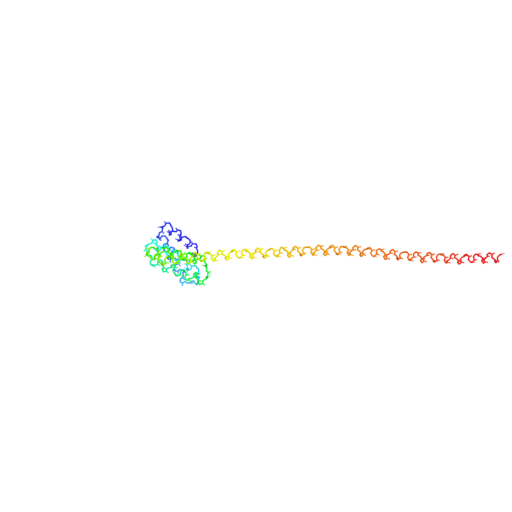 . LEU A 1 191 ? 66.742 4.881 -90.433 1.00 75.12 191 LEU A CA 1
ATOM 1520 C C . LEU A 1 191 ? 66.500 4.601 -91.925 1.00 75.12 191 LEU A C 1
ATOM 1522 O O . LEU A 1 191 ? 67.432 4.235 -92.643 1.00 75.12 191 LEU A O 1
ATOM 1526 N N . ARG A 1 192 ? 65.260 4.762 -92.404 1.00 73.81 192 ARG A N 1
ATOM 1527 C CA . ARG A 1 192 ? 64.925 4.635 -93.832 1.00 73.81 192 ARG A CA 1
ATOM 1528 C C . ARG A 1 192 ? 65.512 5.778 -94.653 1.00 73.81 192 ARG A C 1
ATOM 1530 O O . ARG A 1 192 ? 65.953 5.526 -95.76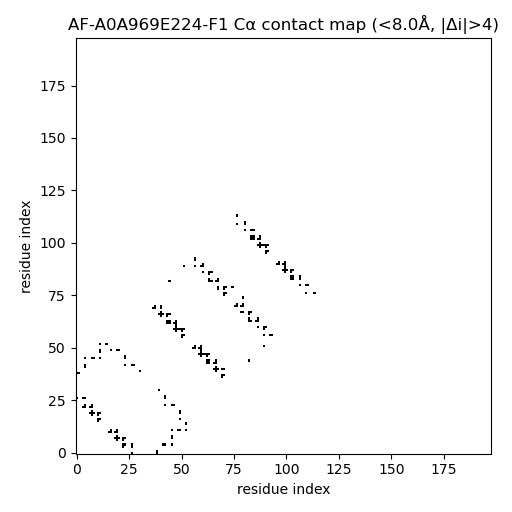7 1.00 73.81 192 ARG A O 1
ATOM 1537 N N . GLU A 1 193 ? 65.548 6.991 -94.115 1.00 74.88 193 GLU A N 1
ATOM 1538 C CA . GLU A 1 193 ? 66.173 8.146 -94.766 1.00 74.88 193 GLU A CA 1
ATOM 1539 C C . GLU A 1 193 ? 67.698 8.010 -94.821 1.00 74.88 193 GLU A C 1
ATOM 1541 O O . GLU A 1 193 ? 68.276 8.151 -95.895 1.00 74.88 193 GLU A O 1
ATOM 1546 N N . LYS A 1 194 ? 68.352 7.596 -93.726 1.00 69.94 194 LYS A N 1
ATOM 1547 C CA . LYS A 1 194 ? 69.797 7.295 -93.730 1.00 69.94 194 LYS A CA 1
ATOM 1548 C C . LYS A 1 194 ? 70.171 6.183 -94.711 1.00 69.94 194 LYS A C 1
ATOM 1550 O O . LYS A 1 194 ? 71.197 6.275 -95.370 1.00 69.94 194 LYS A O 1
ATOM 1555 N N . LYS A 1 195 ? 69.330 5.151 -94.850 1.00 67.19 195 LYS A N 1
ATOM 1556 C CA . LYS A 1 195 ? 69.513 4.091 -95.859 1.00 67.19 195 LYS A CA 1
ATOM 1557 C C . LYS A 1 195 ? 69.261 4.541 -97.302 1.00 67.19 195 LYS A C 1
ATOM 1559 O O . LYS A 1 195 ? 69.597 3.789 -98.203 1.00 67.19 195 LYS A O 1
ATOM 1564 N N . ARG A 1 196 ? 68.623 5.693 -97.523 1.00 64.44 196 ARG A N 1
ATOM 1565 C CA . ARG A 1 196 ? 68.414 6.286 -98.856 1.00 64.44 196 ARG A CA 1
ATOM 1566 C C . ARG A 1 196 ? 69.477 7.329 -99.216 1.00 64.44 196 ARG A C 1
ATOM 1568 O O . ARG A 1 196 ? 69.564 7.697 -100.379 1.00 64.44 196 ARG A O 1
ATOM 1575 N N . ALA A 1 197 ? 70.218 7.831 -98.228 1.00 60.16 197 ALA A N 1
ATOM 1576 C CA . ALA A 1 197 ? 71.280 8.822 -98.400 1.00 60.16 197 ALA A CA 1
ATOM 1577 C C . ALA A 1 197 ? 72.688 8.207 -98.564 1.00 60.16 197 ALA A C 1
ATOM 1579 O O . ALA A 1 197 ? 73.615 8.931 -98.915 1.00 60.16 197 ALA A O 1
ATOM 1580 N N . ASN A 1 198 ? 72.830 6.900 -98.316 1.00 46.81 198 ASN A N 1
ATOM 1581 C CA . ASN A 1 198 ? 73.962 6.064 -98.736 1.00 46.81 198 ASN A CA 1
ATOM 1582 C C . ASN A 1 198 ? 73.574 5.279 -99.989 1.00 46.81 198 ASN A C 1
ATOM 1584 O O . ASN A 1 198 ? 74.478 5.015 -100.807 1.00 46.81 198 ASN A O 1
#